Protein AF-A0A1H2W938-F1 (afdb_monomer_lite)

InterPro domains:
  IPR009665 Spore protease-like YyaC [PF06866] (18-180)
  IPR009665 Spore protease-like YyaC [TIGR02841] (43-181)
  IPR023430 Peptidase HybD-like domain superfamily [SSF53163] (15-201)

Sequence (240 aa):
MGKKAVSRESYRTHCHVSMDEPGSAGELADCLAGHIRERVTDKDIILVCIGTDRSTGDSLGPLTGSKLLEKQLENFYIYGTLQHPVHAVNLEETLSIIAAEHPHAFIIAVDACLGYLQNVGKVTLNEGGVTPGAAMKKKLPMVGDMHINGIVNVSGMMEYFVLQNTRLYTIDTMASLIAESFLLADRSISKQHVLQEKEATTPPVTFHNDDDHARFLREASSAEQTDDKHKKSHHRYRRK

Secondary structure (DSSP, 8-state):
-PPPP-------EEEEEETTSTTHHHHHHHHHHHHHHHH-SS--EEEEEB--TTSGGG-HHHHHHHHHHHHT-SSEEEE--SSS-B-TTTHHHHHHHHHHHSTT-EEEEEEEEEE-GGGTTEEEEEES-B-TTTTSSS-PPPB-SEEEEEEEEE-STTHHHHHHTS-HHHHHHHHHHHHHHHHHHHHHHHHHHHHHGGG---------SHHHHHHHHHHHHHHHHHHHHHHHHHTTSS--

Foldseek 3Di:
DDDPDPDPPPWDWQDKDFLPDPCLLVVLLVSVLVVCVVPPDPFQEEEQQAFAPQFLQRCLRQPLLQLLLVLQFQRYDYHAHHVHHHYPVCVVVVVVVCCVVTPPHAYEYEGEDAAAPVCQRMKIKTAFFDQPPPVDPDRGDTTGRIYIYHNQYHDDPPVVVCRRPGDNVSSNSSSVSNSSSVSSNSVVNVVVCVVVCPPDDDGDDDDRDPCVVVVVVVVVVVVVVVVVVVVVVVVPPPDD

Structure (mmCIF, N/CA/C/O backbone):
data_AF-A0A1H2W938-F1
#
_entry.id   AF-A0A1H2W938-F1
#
loop_
_atom_site.group_PDB
_atom_site.id
_atom_site.type_symbol
_atom_site.label_atom_id
_atom_site.label_alt_id
_atom_site.label_comp_id
_atom_site.label_asym_id
_atom_site.label_entity_id
_atom_site.label_seq_id
_atom_site.pdbx_PDB_ins_code
_atom_site.Cartn_x
_atom_site.Cartn_y
_atom_site.Cartn_z
_atom_site.occupancy
_atom_site.B_iso_or_equiv
_atom_site.auth_seq_id
_atom_site.auth_comp_id
_atom_site.auth_asym_id
_atom_site.auth_atom_id
_atom_site.pdbx_PDB_model_num
ATOM 1 N N . MET A 1 1 ? -13.417 -5.343 -37.498 1.00 34.78 1 MET A N 1
ATOM 2 C CA . MET A 1 1 ? -13.949 -5.763 -36.181 1.00 34.78 1 MET A CA 1
ATOM 3 C C . MET A 1 1 ? -13.086 -5.124 -35.105 1.00 34.78 1 MET A C 1
ATOM 5 O O . MET A 1 1 ? -11.960 -5.554 -34.894 1.00 34.78 1 MET A O 1
ATOM 9 N N . GLY A 1 2 ? -13.551 -4.002 -34.551 1.00 32.91 2 GLY A N 1
ATOM 10 C CA . GLY A 1 2 ? -12.787 -3.188 -33.605 1.00 32.91 2 GLY A CA 1
ATOM 11 C C . GLY A 1 2 ? -12.655 -3.881 -32.253 1.00 32.91 2 GLY A C 1
ATOM 12 O O . GLY A 1 2 ? -13.645 -4.353 -31.696 1.00 32.91 2 GLY A O 1
ATOM 13 N N . LYS A 1 3 ? -11.427 -3.949 -31.734 1.00 34.59 3 LYS A N 1
ATOM 14 C CA . LYS A 1 3 ? -11.162 -4.347 -30.352 1.00 34.59 3 LYS A CA 1
ATOM 15 C C . LYS A 1 3 ? -11.815 -3.302 -29.444 1.00 34.59 3 LYS A C 1
ATOM 17 O O . LYS A 1 3 ? -11.439 -2.135 -29.498 1.00 34.59 3 LYS A O 1
ATOM 22 N N . LYS A 1 4 ? -12.809 -3.706 -28.647 1.00 28.50 4 LYS A N 1
ATOM 23 C CA . LYS A 1 4 ? -13.316 -2.875 -27.551 1.00 28.50 4 LYS A CA 1
ATOM 24 C C . LYS A 1 4 ? -12.160 -2.659 -26.577 1.00 28.50 4 LYS A C 1
ATOM 26 O O . LYS A 1 4 ? -11.638 -3.627 -26.028 1.00 28.50 4 LYS A O 1
ATOM 31 N N . ALA A 1 5 ? -11.745 -1.406 -26.419 1.00 32.91 5 ALA A N 1
ATOM 32 C CA . ALA A 1 5 ? -10.916 -0.994 -25.302 1.00 32.91 5 ALA A CA 1
ATOM 33 C C . ALA A 1 5 ? -11.664 -1.362 -24.016 1.00 32.91 5 ALA A C 1
ATOM 35 O O . ALA A 1 5 ? -12.837 -1.017 -23.865 1.00 32.91 5 ALA A O 1
ATOM 36 N N . VAL A 1 6 ? -11.008 -2.111 -23.133 1.00 35.72 6 VAL A N 1
ATOM 37 C CA . VAL A 1 6 ? -11.472 -2.282 -21.756 1.00 35.72 6 VAL A CA 1
ATOM 38 C C . VAL A 1 6 ? -11.477 -0.879 -21.158 1.00 35.72 6 VAL A C 1
ATOM 40 O O . VAL A 1 6 ? -10.441 -0.214 -21.136 1.00 35.72 6 VAL A O 1
ATOM 43 N N . SER A 1 7 ? -12.659 -0.385 -20.797 1.00 35.41 7 SER A N 1
ATOM 44 C CA . SER A 1 7 ? -12.820 0.902 -20.133 1.00 35.41 7 SER A CA 1
ATOM 45 C C . SER A 1 7 ? -11.970 0.889 -18.869 1.00 35.41 7 SER A C 1
ATOM 47 O O . SER A 1 7 ? -12.183 0.049 -18.000 1.00 35.41 7 SER A O 1
ATOM 49 N N . ARG A 1 8 ? -10.991 1.794 -18.772 1.00 43.12 8 ARG A N 1
ATOM 50 C CA . ARG A 1 8 ? -10.410 2.145 -17.475 1.00 43.12 8 ARG A CA 1
ATOM 51 C C . ARG A 1 8 ? -11.560 2.718 -16.653 1.00 43.12 8 ARG A C 1
ATOM 53 O O . ARG A 1 8 ? -12.049 3.792 -16.993 1.00 43.12 8 ARG A O 1
ATOM 60 N N . GLU A 1 9 ? -12.035 1.983 -15.652 1.00 44.94 9 GLU A N 1
ATOM 61 C CA . GLU A 1 9 ? -12.868 2.559 -14.599 1.00 44.94 9 GLU A CA 1
ATOM 62 C C . GLU A 1 9 ? -12.085 3.764 -14.049 1.00 44.94 9 GLU A C 1
ATOM 64 O O . GLU A 1 9 ? -10.946 3.623 -13.597 1.00 44.94 9 GLU A O 1
ATOM 69 N N . SER A 1 10 ? -12.627 4.972 -14.193 1.00 47.75 10 SER A N 1
ATOM 70 C CA . SER A 1 10 ? -11.988 6.178 -13.670 1.00 47.75 10 SER A CA 1
ATOM 71 C C . SER A 1 10 ? -12.220 6.215 -12.165 1.00 47.75 10 SER A C 1
ATOM 73 O O . SER A 1 10 ? -13.232 6.742 -11.707 1.00 47.75 10 SER A O 1
ATOM 75 N N . TYR A 1 11 ? -11.312 5.622 -11.394 1.00 58.56 11 TYR A N 1
ATOM 76 C CA . TYR A 1 11 ? -11.333 5.746 -9.940 1.00 58.56 11 TYR A CA 1
ATOM 77 C C . TYR A 1 11 ? -11.201 7.218 -9.532 1.00 58.56 11 TYR A C 1
ATOM 79 O O . TYR A 1 11 ? -10.447 7.981 -10.146 1.00 58.56 11 TYR A O 1
ATOM 87 N N . ARG A 1 12 ? -11.923 7.627 -8.482 1.00 73.62 12 ARG A N 1
ATOM 88 C CA . ARG A 1 12 ? -11.708 8.937 -7.864 1.00 73.62 12 ARG A CA 1
ATOM 89 C C . ARG A 1 12 ? -10.435 8.855 -7.024 1.00 73.62 12 ARG A C 1
ATOM 91 O O . ARG A 1 12 ? -10.424 8.213 -5.975 1.00 73.62 12 ARG A O 1
ATOM 98 N N . THR A 1 13 ? -9.363 9.473 -7.513 1.00 76.38 13 THR A N 1
ATOM 99 C CA . THR A 1 13 ? -8.133 9.665 -6.739 1.00 76.38 13 THR A CA 1
ATOM 100 C C . THR A 1 13 ? -8.382 10.728 -5.682 1.00 76.38 13 THR A C 1
ATOM 102 O O . THR A 1 13 ? -8.755 11.853 -6.013 1.00 76.38 13 THR A O 1
ATOM 105 N N . HIS A 1 14 ? -8.175 10.362 -4.423 1.00 79.88 14 HIS A N 1
ATOM 106 C CA . HIS A 1 14 ? -8.350 11.261 -3.284 1.00 79.88 14 HIS A CA 1
ATOM 107 C C . HIS A 1 14 ? -7.081 12.039 -2.987 1.00 79.88 14 HIS A C 1
ATOM 109 O O . HIS A 1 14 ? -7.120 13.253 -2.807 1.00 79.88 14 HIS A O 1
ATOM 115 N N . CYS A 1 15 ? -5.943 11.350 -3.012 1.00 90.69 15 CYS A N 1
ATOM 116 C CA . CYS A 1 15 ? -4.643 11.987 -2.903 1.00 90.69 15 CYS A CA 1
ATOM 117 C C . CYS A 1 15 ? -3.573 11.220 -3.674 1.00 90.69 15 CYS A C 1
ATOM 119 O O . CYS A 1 15 ? -3.715 10.036 -4.002 1.00 90.69 15 CYS A O 1
ATOM 121 N N . HIS A 1 16 ? -2.494 11.927 -3.978 1.00 93.94 16 HIS A N 1
ATOM 122 C CA . HIS A 1 16 ? -1.270 11.341 -4.484 1.00 93.94 16 HIS A CA 1
ATOM 123 C C . HIS A 1 16 ? -0.084 12.058 -3.856 1.00 93.94 16 HIS A C 1
ATOM 125 O O . HIS A 1 16 ? -0.117 13.273 -3.700 1.00 93.94 16 HIS A O 1
ATOM 131 N N . VAL A 1 17 ? 0.950 11.296 -3.531 1.00 97.19 17 VAL A N 1
ATOM 132 C CA . VAL A 1 17 ? 2.202 11.791 -2.957 1.00 97.19 17 VAL A CA 1
ATOM 133 C C . VAL A 1 17 ? 3.379 11.181 -3.710 1.00 97.19 17 VAL A C 1
ATOM 135 O O . VAL A 1 17 ? 3.220 10.178 -4.417 1.00 97.19 17 VAL A O 1
ATOM 138 N N . SER A 1 18 ? 4.562 11.773 -3.578 1.00 96.50 18 SER A N 1
ATOM 139 C CA . SER A 1 18 ? 5.789 11.271 -4.200 1.00 96.50 18 SER A CA 1
ATOM 140 C C . SER A 1 18 ? 6.772 10.761 -3.153 1.00 96.50 18 SER A C 1
ATOM 142 O O . SER A 1 18 ? 7.008 11.414 -2.143 1.00 96.50 18 SER A O 1
ATOM 144 N N . MET A 1 19 ? 7.428 9.628 -3.414 1.00 95.12 19 MET A N 1
ATOM 145 C CA . MET A 1 19 ? 8.487 9.119 -2.532 1.00 95.12 19 MET A CA 1
ATOM 146 C C . MET A 1 19 ? 9.674 10.079 -2.347 1.00 95.12 19 MET A C 1
ATOM 148 O O . MET A 1 19 ? 10.409 9.948 -1.372 1.00 95.12 19 MET A O 1
ATOM 152 N N . ASP A 1 20 ? 9.845 11.041 -3.257 1.00 94.00 20 ASP A N 1
ATOM 153 C CA . ASP A 1 20 ? 10.939 12.017 -3.231 1.00 94.00 20 ASP A CA 1
ATOM 154 C C . ASP A 1 20 ? 10.563 13.338 -2.527 1.00 94.00 20 ASP A C 1
ATOM 156 O O . ASP A 1 20 ? 11.413 14.213 -2.353 1.00 94.00 20 ASP A O 1
ATOM 160 N N . GLU A 1 21 ? 9.299 13.511 -2.124 1.00 95.06 21 GLU A N 1
ATOM 161 C CA . GLU A 1 21 ? 8.799 14.750 -1.519 1.00 95.06 21 GLU A CA 1
ATOM 162 C C . GLU A 1 21 ? 8.773 14.661 0.019 1.00 95.06 21 GLU A C 1
ATOM 164 O O . GLU A 1 21 ? 8.159 13.742 0.580 1.00 95.06 21 GLU A O 1
ATOM 169 N N . PRO A 1 22 ? 9.403 15.613 0.738 1.00 93.56 22 PRO A N 1
ATOM 170 C CA . PRO A 1 22 ? 9.313 15.682 2.193 1.00 93.56 22 PRO A CA 1
ATOM 171 C C . PRO A 1 22 ? 7.866 15.869 2.655 1.00 93.56 22 PRO A C 1
ATOM 173 O O . PRO A 1 22 ? 7.126 16.648 2.069 1.00 93.56 22 PRO A O 1
ATOM 176 N N . GLY A 1 23 ? 7.473 15.204 3.743 1.00 95.12 23 GLY A N 1
ATOM 177 C CA . GLY A 1 23 ? 6.120 15.331 4.303 1.00 95.12 23 GLY A CA 1
ATOM 178 C C . GLY A 1 23 ? 5.072 14.402 3.681 1.00 95.12 23 GLY A C 1
ATOM 179 O O . GLY A 1 23 ? 4.009 14.237 4.274 1.00 95.12 23 GLY A O 1
ATOM 180 N N . SER A 1 24 ? 5.402 13.696 2.594 1.00 97.56 24 SER A N 1
ATOM 181 C CA . SER A 1 24 ? 4.499 12.763 1.900 1.00 97.56 24 SER A CA 1
ATOM 182 C C . SER A 1 24 ? 3.821 11.739 2.809 1.00 97.56 24 SER A C 1
ATOM 184 O O . SER A 1 24 ? 2.656 11.409 2.603 1.00 97.56 24 SER A O 1
ATOM 186 N N . ALA A 1 25 ? 4.523 11.245 3.837 1.00 98.00 25 ALA A N 1
ATOM 187 C CA . ALA A 1 25 ? 3.939 10.297 4.784 1.00 98.00 25 ALA A CA 1
ATOM 188 C C . ALA A 1 25 ? 2.796 10.922 5.599 1.00 98.00 25 ALA A C 1
ATOM 190 O O . ALA A 1 25 ? 1.776 10.282 5.830 1.00 98.00 25 ALA A O 1
ATOM 191 N N . GLY A 1 26 ? 2.959 12.180 6.017 1.00 98.00 26 GLY A N 1
ATOM 192 C CA . GLY A 1 26 ? 1.937 12.918 6.757 1.00 98.00 26 GLY A CA 1
ATOM 193 C C . GLY A 1 26 ? 0.734 13.252 5.880 1.00 98.00 26 GLY A C 1
ATOM 194 O O . GLY A 1 26 ? -0.396 13.017 6.287 1.00 98.00 26 GLY A O 1
ATOM 195 N N . GLU A 1 27 ? 0.972 13.707 4.649 1.00 97.75 27 GLU A N 1
ATOM 196 C CA . GLU A 1 27 ? -0.109 14.014 3.704 1.00 97.75 27 GLU A CA 1
ATOM 197 C C . GLU A 1 27 ? -0.951 12.776 3.372 1.00 97.75 27 GLU A C 1
ATOM 199 O O . GLU A 1 27 ? -2.182 12.818 3.427 1.00 97.75 27 GLU A O 1
ATOM 204 N N . LEU A 1 28 ? -0.301 11.641 3.089 1.00 98.00 28 LEU A N 1
ATOM 205 C CA . LEU A 1 28 ? -1.009 10.386 2.848 1.00 98.00 28 LEU A CA 1
ATOM 206 C C . LEU A 1 28 ? -1.750 9.907 4.107 1.00 98.00 28 LEU A C 1
ATOM 208 O O . LEU A 1 28 ? -2.884 9.435 4.000 1.00 98.00 28 LEU A O 1
ATOM 212 N N . ALA A 1 29 ? -1.151 10.064 5.291 1.00 97.88 29 ALA A N 1
ATOM 213 C CA . ALA A 1 29 ? -1.781 9.723 6.565 1.00 97.88 29 ALA A CA 1
ATOM 214 C C . ALA A 1 29 ? -3.043 10.548 6.847 1.00 97.88 29 ALA A C 1
ATOM 216 O O . ALA A 1 29 ? -4.055 9.988 7.268 1.00 97.88 29 ALA A O 1
ATOM 217 N N . ASP A 1 30 ? -3.007 11.857 6.596 1.00 96.62 30 ASP A N 1
ATOM 218 C CA . ASP A 1 30 ? -4.149 12.747 6.808 1.00 96.62 30 ASP A CA 1
ATOM 219 C C . ASP A 1 30 ? -5.313 12.382 5.882 1.00 96.62 30 ASP A C 1
ATOM 221 O O . ASP A 1 30 ? -6.462 12.299 6.329 1.00 96.62 30 ASP A O 1
ATOM 225 N N . CYS A 1 31 ? -5.023 12.073 4.615 1.00 95.56 31 CYS A N 1
ATOM 226 C CA . CYS A 1 31 ? -6.030 11.579 3.680 1.00 95.56 31 CYS A CA 1
ATOM 227 C C . CYS A 1 31 ? -6.610 10.226 4.115 1.00 95.56 31 CYS A C 1
ATOM 229 O O . CYS A 1 31 ? -7.832 10.068 4.140 1.00 95.56 31 CYS A O 1
ATOM 231 N N 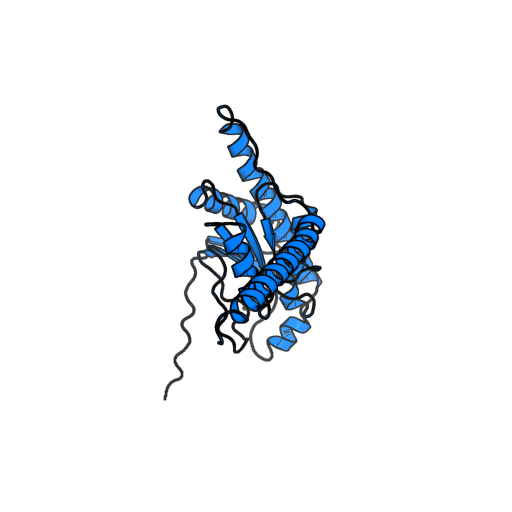. LEU A 1 32 ? -5.761 9.265 4.500 1.00 95.88 32 LEU A N 1
ATOM 232 C CA . LEU A 1 32 ? -6.196 7.959 5.010 1.00 95.88 32 LEU A CA 1
ATOM 233 C C . LEU A 1 32 ? -7.116 8.116 6.222 1.00 95.88 32 LEU A C 1
ATOM 235 O O . LEU A 1 32 ? -8.234 7.603 6.224 1.00 95.88 32 LEU A O 1
ATOM 239 N N . ALA A 1 33 ? -6.673 8.866 7.230 1.00 95.56 33 ALA A N 1
ATOM 240 C CA . ALA A 1 33 ? -7.430 9.076 8.455 1.00 95.56 33 ALA A CA 1
ATOM 241 C C . ALA A 1 33 ? -8.745 9.827 8.194 1.00 95.56 33 ALA A C 1
ATOM 243 O O . ALA A 1 33 ? -9.753 9.531 8.832 1.00 95.56 33 ALA A O 1
ATOM 244 N N . GLY A 1 34 ? -8.765 10.780 7.257 1.00 93.56 34 GLY A N 1
ATOM 245 C CA . GLY A 1 34 ? -9.985 11.466 6.830 1.00 93.56 34 GLY A CA 1
ATOM 246 C C . GLY A 1 34 ? -11.033 10.500 6.273 1.00 93.56 34 GLY A C 1
ATOM 247 O O . GLY A 1 34 ? -12.167 10.483 6.749 1.00 93.56 34 GLY A O 1
ATOM 248 N N . HIS A 1 35 ? -10.643 9.644 5.326 1.00 92.31 35 HIS A N 1
ATOM 249 C CA . HIS A 1 35 ? -11.570 8.684 4.720 1.00 92.31 35 HIS A CA 1
ATOM 250 C C . HIS A 1 35 ? -11.994 7.565 5.662 1.00 92.31 35 HIS A C 1
ATOM 252 O O . HIS A 1 35 ? -13.155 7.160 5.627 1.00 92.31 35 HIS A O 1
ATOM 258 N N . ILE A 1 36 ? -11.082 7.076 6.506 1.00 93.12 36 ILE A N 1
ATOM 259 C CA . ILE A 1 36 ? -11.417 6.070 7.514 1.00 93.12 36 ILE A CA 1
ATOM 260 C C . ILE A 1 36 ? -12.485 6.632 8.456 1.00 93.12 36 ILE A C 1
ATOM 262 O O . ILE A 1 36 ? -13.523 6.005 8.625 1.00 93.12 36 ILE A O 1
ATOM 266 N N . ARG A 1 37 ? -12.306 7.850 8.981 1.00 91.56 37 ARG A N 1
ATOM 267 C CA . ARG A 1 37 ? -13.300 8.483 9.868 1.00 91.56 37 ARG A CA 1
ATOM 268 C C . ARG A 1 37 ? -14.658 8.706 9.212 1.00 91.56 37 ARG A C 1
ATOM 270 O O . ARG A 1 37 ? -15.677 8.628 9.885 1.00 91.56 37 ARG A O 1
ATOM 277 N N . GLU A 1 38 ? -14.680 9.032 7.923 1.00 90.00 38 GLU A N 1
ATOM 278 C CA . GLU A 1 38 ? -15.928 9.287 7.200 1.00 90.00 38 GLU A CA 1
ATOM 279 C C . GLU A 1 38 ? -16.702 7.994 6.898 1.00 90.00 38 GLU A C 1
ATOM 281 O O . GLU A 1 38 ? -17.932 8.001 6.862 1.00 90.00 38 GLU A O 1
ATOM 286 N N . ARG A 1 39 ? -15.995 6.884 6.649 1.00 88.25 39 ARG A N 1
ATOM 287 C CA . ARG A 1 39 ? -16.584 5.670 6.058 1.00 88.25 39 ARG A CA 1
ATOM 288 C C . ARG A 1 39 ? -16.621 4.465 6.993 1.00 88.25 39 ARG A C 1
ATOM 290 O O . ARG A 1 39 ? -17.343 3.506 6.703 1.00 88.25 39 ARG A O 1
ATOM 297 N N . VAL A 1 40 ? -15.841 4.483 8.068 1.00 89.31 40 VAL A N 1
ATOM 298 C CA . VAL A 1 40 ? -15.660 3.351 8.976 1.00 89.31 40 VAL A CA 1
ATOM 299 C C . VAL A 1 40 ? -16.210 3.718 10.348 1.00 89.31 40 VAL A C 1
ATOM 301 O O . VAL A 1 40 ? -15.787 4.679 10.982 1.00 89.31 40 VAL A O 1
ATOM 304 N N . THR A 1 41 ? -17.178 2.933 10.805 1.00 88.12 41 THR A N 1
ATOM 305 C CA . THR A 1 41 ? -17.749 3.005 12.151 1.00 88.12 41 THR A CA 1
ATOM 306 C C . THR A 1 41 ? -18.010 1.572 12.586 1.00 88.12 41 THR A C 1
ATOM 308 O O . THR A 1 41 ? -18.663 0.843 11.838 1.00 88.12 41 THR A O 1
ATOM 311 N N . ASP A 1 42 ? -17.463 1.171 13.735 1.00 85.00 42 ASP A N 1
ATOM 312 C CA . ASP A 1 42 ? -17.626 -0.166 14.327 1.00 85.00 42 ASP A CA 1
ATOM 313 C C . ASP A 1 42 ? -17.311 -1.331 13.367 1.00 85.00 42 ASP A C 1
ATOM 315 O O . ASP A 1 42 ? -18.017 -2.339 13.324 1.00 85.00 42 ASP A O 1
ATOM 319 N N . LYS A 1 43 ? -16.260 -1.183 12.553 1.00 88.75 43 LYS A N 1
ATOM 320 C CA . LYS A 1 43 ? -15.797 -2.206 11.607 1.00 88.75 43 LYS A CA 1
ATOM 321 C C . LYS A 1 43 ? -14.304 -2.417 11.747 1.00 88.75 43 LYS A C 1
ATOM 323 O O . LYS A 1 43 ? -13.557 -1.446 11.856 1.00 88.75 43 LYS A O 1
ATOM 328 N N . ASP A 1 44 ? -13.885 -3.669 11.616 1.00 94.88 44 ASP A N 1
ATOM 329 C CA . ASP A 1 44 ? -12.479 -3.998 11.422 1.00 94.88 44 ASP A CA 1
ATOM 330 C C . ASP A 1 44 ? -11.949 -3.331 10.147 1.00 94.88 44 ASP A C 1
ATOM 332 O O . ASP A 1 44 ? -12.630 -3.297 9.114 1.00 94.88 44 ASP A O 1
ATOM 336 N N . ILE A 1 45 ? -10.719 -2.821 10.215 1.00 96.88 45 ILE A N 1
ATOM 337 C CA . ILE A 1 45 ? -10.014 -2.255 9.066 1.00 96.88 45 ILE A CA 1
ATOM 338 C C . ILE A 1 45 ? -8.929 -3.239 8.648 1.00 96.88 45 ILE A C 1
ATOM 340 O O . ILE A 1 45 ? -7.994 -3.516 9.400 1.00 96.88 45 ILE A O 1
ATOM 344 N N . ILE A 1 46 ? -9.051 -3.771 7.435 1.00 97.75 46 ILE A N 1
ATOM 345 C CA . ILE A 1 46 ? -8.165 -4.817 6.924 1.00 97.75 46 ILE A CA 1
ATOM 346 C C . ILE A 1 46 ? -7.276 -4.235 5.839 1.00 97.75 46 ILE A C 1
ATOM 348 O O . ILE A 1 46 ? -7.763 -3.702 4.842 1.00 97.75 46 ILE A O 1
ATOM 352 N N . LEU A 1 47 ? -5.968 -4.384 6.000 1.00 98.12 47 LEU A N 1
ATOM 353 C CA . LEU A 1 47 ? -4.980 -4.097 4.974 1.00 98.12 47 LEU A CA 1
ATOM 354 C C . LEU A 1 47 ? -4.661 -5.386 4.228 1.00 98.12 47 LEU A C 1
ATOM 356 O O . LEU A 1 47 ? -4.135 -6.329 4.813 1.00 98.12 47 LEU A O 1
ATOM 360 N N . VAL A 1 48 ? -4.952 -5.421 2.929 1.00 98.25 48 VAL A N 1
ATOM 361 C CA . VAL A 1 48 ? -4.567 -6.539 2.059 1.00 98.25 48 VAL A CA 1
ATOM 362 C C . VAL A 1 48 ? -3.435 -6.070 1.164 1.00 98.25 48 VAL A C 1
ATOM 364 O O . VAL A 1 48 ? -3.648 -5.352 0.189 1.00 98.25 48 VAL A O 1
ATOM 367 N N . CYS A 1 49 ? -2.217 -6.458 1.512 1.00 98.06 49 CYS A N 1
ATOM 368 C CA . CYS A 1 49 ? -1.008 -6.081 0.808 1.00 98.06 49 CYS A CA 1
ATOM 369 C C . CYS A 1 49 ? -0.682 -7.120 -0.272 1.00 98.06 49 CYS A C 1
ATOM 371 O O . CYS A 1 49 ? -0.219 -8.227 0.003 1.00 98.06 49 CYS A O 1
ATOM 373 N N . ILE A 1 50 ? -0.959 -6.758 -1.518 1.00 97.00 50 ILE A N 1
ATOM 374 C CA . ILE A 1 50 ? -0.998 -7.659 -2.662 1.00 97.00 50 ILE A CA 1
ATOM 375 C C . ILE A 1 50 ? 0.328 -7.612 -3.416 1.00 97.00 50 ILE A C 1
ATOM 377 O O . ILE A 1 50 ? 0.903 -6.548 -3.638 1.00 97.00 50 ILE A O 1
ATOM 381 N N . GLY A 1 51 ? 0.821 -8.786 -3.791 1.00 95.19 51 GLY A N 1
ATOM 382 C CA . GLY A 1 51 ? 2.059 -8.942 -4.535 1.00 95.19 51 GLY A CA 1
ATOM 383 C C . GLY A 1 51 ? 2.785 -10.245 -4.214 1.00 95.19 51 GLY A C 1
ATOM 384 O O . GLY A 1 51 ? 2.301 -11.096 -3.466 1.00 95.19 51 GLY A O 1
ATOM 385 N N . THR A 1 52 ? 3.984 -10.411 -4.766 1.00 94.19 52 THR A N 1
ATOM 386 C CA . THR A 1 52 ? 4.867 -11.549 -4.474 1.00 94.19 52 THR A CA 1
ATOM 387 C C . THR A 1 52 ? 6.287 -11.085 -4.191 1.00 94.19 52 THR A C 1
ATOM 389 O O . THR A 1 52 ? 6.821 -10.180 -4.819 1.00 94.19 52 THR A O 1
ATOM 392 N N . ASP A 1 53 ? 6.943 -11.794 -3.287 1.00 92.50 53 ASP A N 1
ATOM 393 C CA . ASP A 1 53 ? 8.373 -11.731 -2.990 1.00 92.50 53 ASP A CA 1
ATOM 394 C C . ASP A 1 53 ? 9.278 -12.264 -4.124 1.00 92.50 53 ASP A C 1
ATOM 396 O O . ASP A 1 53 ? 10.494 -12.089 -4.092 1.00 92.50 53 ASP A O 1
ATOM 400 N N . ARG A 1 54 ? 8.708 -12.897 -5.159 1.00 92.69 54 ARG A N 1
ATOM 401 C CA . ARG A 1 54 ? 9.456 -13.496 -6.285 1.00 92.69 54 ARG A CA 1
ATOM 402 C C . ARG A 1 54 ? 9.699 -12.554 -7.468 1.00 92.69 54 ARG A C 1
ATOM 404 O O . ARG A 1 54 ? 10.304 -12.963 -8.459 1.00 92.69 54 ARG A O 1
ATOM 411 N N . SER A 1 55 ? 9.199 -11.324 -7.407 1.00 92.38 55 SER A N 1
ATOM 412 C CA . SER A 1 55 ? 9.382 -10.296 -8.433 1.00 92.38 55 SER A CA 1
ATOM 413 C C . SER A 1 55 ? 9.541 -8.952 -7.746 1.00 92.38 55 SER A C 1
ATOM 415 O O . SER A 1 55 ? 8.609 -8.499 -7.095 1.00 92.38 55 SER A O 1
ATOM 417 N N . THR A 1 56 ? 10.688 -8.294 -7.911 1.00 95.38 56 THR A N 1
ATOM 418 C CA . THR A 1 56 ? 11.008 -7.070 -7.162 1.00 95.38 56 THR A CA 1
ATOM 419 C C . THR A 1 56 ? 9.938 -5.990 -7.321 1.00 95.38 56 THR A C 1
ATOM 421 O O . THR A 1 56 ? 9.481 -5.415 -6.347 1.00 95.38 56 THR A O 1
ATOM 424 N N . GLY A 1 57 ? 9.472 -5.739 -8.544 1.00 93.62 57 GLY A N 1
ATOM 425 C CA . GLY A 1 57 ? 8.425 -4.751 -8.819 1.00 93.62 57 GLY A CA 1
ATOM 426 C C . GLY A 1 57 ? 7.061 -5.110 -8.234 1.00 93.62 57 GLY A C 1
ATOM 427 O O . GLY A 1 57 ? 6.265 -4.219 -7.976 1.00 93.62 57 GLY A O 1
ATOM 428 N N . ASP A 1 58 ? 6.809 -6.396 -8.001 1.00 94.38 58 ASP A N 1
ATOM 429 C CA . ASP A 1 58 ? 5.557 -6.902 -7.428 1.00 94.38 58 ASP A CA 1
ATOM 430 C C . ASP A 1 58 ? 5.677 -7.132 -5.914 1.00 94.38 58 ASP A C 1
ATOM 432 O O . ASP A 1 58 ? 4.739 -7.597 -5.280 1.00 94.38 58 ASP A O 1
ATOM 436 N N . SER A 1 59 ? 6.829 -6.828 -5.306 1.00 97.06 59 SER A N 1
ATOM 437 C CA . SER A 1 59 ? 7.054 -7.075 -3.883 1.00 97.06 59 SER A CA 1
ATOM 438 C C . SER A 1 59 ? 6.664 -5.891 -3.000 1.00 97.06 59 SER A C 1
ATOM 440 O O . SER A 1 59 ? 6.907 -5.945 -1.798 1.00 97.06 59 SER A O 1
ATOM 442 N N . LEU A 1 60 ? 6.077 -4.825 -3.563 1.00 98.06 60 LEU A N 1
ATOM 443 C CA . LEU A 1 60 ? 5.636 -3.654 -2.799 1.00 98.06 60 LEU A CA 1
ATOM 444 C C . LEU A 1 60 ? 4.654 -4.051 -1.699 1.00 98.06 60 LEU A C 1
ATOM 446 O O . LEU A 1 60 ? 4.921 -3.752 -0.543 1.00 98.06 60 LEU A O 1
ATOM 450 N N . GLY A 1 61 ? 3.575 -4.763 -2.039 1.00 98.00 61 GLY A N 1
ATOM 451 C CA . GLY A 1 61 ? 2.591 -5.233 -1.066 1.00 98.00 61 GLY A CA 1
ATOM 452 C C . GLY A 1 61 ? 3.227 -6.032 0.074 1.00 98.00 61 GLY A C 1
ATOM 453 O O . GLY A 1 61 ? 3.236 -5.546 1.204 1.00 98.00 61 GLY A O 1
ATOM 454 N N . PRO A 1 62 ? 3.812 -7.217 -0.172 1.00 98.12 62 PRO A N 1
ATOM 455 C CA . PRO A 1 62 ? 4.353 -8.037 0.911 1.00 98.12 62 PRO A CA 1
ATOM 456 C C . PRO A 1 62 ? 5.455 -7.330 1.721 1.00 98.12 62 PRO A C 1
ATOM 458 O O . PRO A 1 62 ? 5.525 -7.524 2.935 1.00 98.12 62 PRO A O 1
ATOM 461 N N . LEU A 1 63 ? 6.270 -6.462 1.105 1.00 98.56 63 LEU A N 1
ATOM 462 C CA . LEU A 1 63 ? 7.253 -5.655 1.834 1.00 98.56 63 LEU A CA 1
ATOM 463 C C . LEU A 1 63 ? 6.589 -4.591 2.721 1.00 98.56 63 LEU A C 1
ATOM 465 O O . LEU A 1 63 ? 7.008 -4.402 3.863 1.00 98.56 63 LEU A O 1
ATOM 469 N N . THR A 1 64 ? 5.546 -3.917 2.228 1.00 98.75 64 THR A N 1
ATOM 470 C CA . THR A 1 64 ? 4.726 -2.991 3.019 1.00 98.75 64 THR A CA 1
ATOM 471 C C . THR A 1 64 ? 4.085 -3.709 4.200 1.00 98.75 64 THR A C 1
ATOM 473 O O . THR A 1 64 ? 4.207 -3.227 5.321 1.00 98.75 64 THR A O 1
ATOM 476 N N . GLY A 1 65 ? 3.463 -4.869 3.986 1.00 98.38 65 GLY A N 1
ATOM 477 C CA . GLY A 1 65 ? 2.820 -5.635 5.054 1.00 98.38 65 GLY A CA 1
ATOM 478 C C . GLY A 1 65 ? 3.793 -6.087 6.140 1.00 98.38 65 GLY A C 1
ATOM 479 O O . GLY A 1 65 ? 3.508 -5.916 7.322 1.00 98.38 65 GLY A O 1
ATOM 480 N N . SER A 1 66 ? 4.984 -6.567 5.765 1.00 98.44 66 SER A N 1
ATOM 481 C CA . SER A 1 66 ? 6.035 -6.889 6.741 1.00 98.44 66 SER A CA 1
ATOM 482 C C 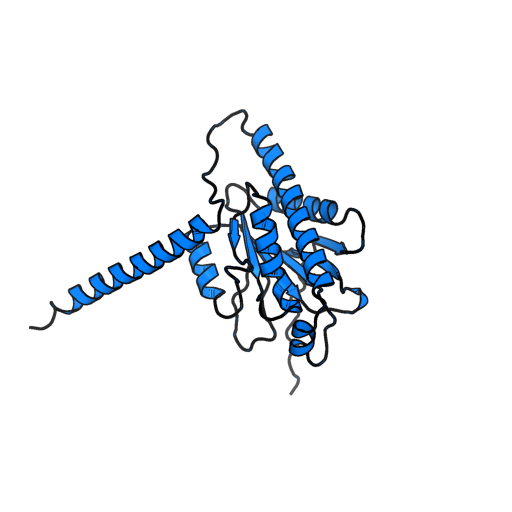. SER A 1 66 ? 6.455 -5.671 7.570 1.00 98.44 66 SER A C 1
ATOM 484 O O . SER A 1 66 ? 6.525 -5.763 8.791 1.00 98.44 66 SER A O 1
ATOM 486 N N . LYS A 1 67 ? 6.664 -4.509 6.937 1.00 98.56 67 LYS A N 1
ATOM 487 C CA . LYS A 1 67 ? 6.994 -3.271 7.663 1.00 98.56 67 LYS A CA 1
ATOM 488 C C . LYS A 1 67 ? 5.854 -2.810 8.569 1.00 98.56 67 LYS A C 1
ATOM 490 O O . LYS A 1 67 ? 6.119 -2.288 9.642 1.00 98.56 67 LYS A O 1
ATOM 495 N N . LEU A 1 68 ? 4.599 -2.977 8.153 1.00 97.88 68 LEU A N 1
ATOM 496 C CA . LEU A 1 68 ? 3.429 -2.625 8.962 1.00 97.88 68 LEU A CA 1
ATOM 497 C C . LEU A 1 68 ? 3.338 -3.478 10.234 1.00 97.88 68 LEU A C 1
ATOM 499 O O . LEU A 1 68 ? 3.056 -2.928 11.296 1.00 97.88 68 LEU A O 1
ATOM 503 N N . LEU A 1 69 ? 3.639 -4.779 10.154 1.00 95.06 69 LEU A N 1
ATOM 504 C CA . LEU A 1 69 ? 3.683 -5.647 11.337 1.00 95.06 69 LEU A CA 1
ATOM 505 C C . LEU A 1 69 ? 4.725 -5.175 12.357 1.00 95.06 69 LEU A C 1
ATOM 507 O O . LEU A 1 69 ? 4.441 -5.119 13.551 1.00 95.06 69 LEU A O 1
ATOM 511 N N . GLU A 1 70 ? 5.902 -4.740 11.898 1.00 94.69 70 GLU A N 1
ATOM 512 C CA . GLU A 1 70 ? 6.942 -4.184 12.776 1.00 94.69 70 GLU A CA 1
ATOM 513 C C . GLU A 1 70 ? 6.481 -2.919 13.524 1.00 94.69 70 GLU A C 1
ATOM 515 O O . GLU A 1 70 ? 7.009 -2.608 14.594 1.00 94.69 70 GLU A O 1
ATOM 520 N N . LYS A 1 71 ? 5.502 -2.178 12.981 1.00 93.62 71 LYS A N 1
ATOM 521 C CA . LYS A 1 71 ? 4.979 -0.945 13.587 1.00 93.62 71 LYS A CA 1
ATOM 522 C C . LYS A 1 71 ? 3.955 -1.180 14.700 1.00 93.62 71 LYS A C 1
ATOM 524 O O . LYS A 1 71 ? 3.719 -0.230 15.442 1.00 93.62 71 LYS A O 1
ATOM 529 N N . GLN A 1 72 ? 3.388 -2.385 14.824 1.00 90.38 72 GLN A N 1
ATOM 530 C CA . GLN A 1 72 ? 2.399 -2.749 15.855 1.00 90.38 72 GLN A CA 1
ATOM 531 C C . GLN A 1 72 ? 1.202 -1.781 15.898 1.00 90.38 72 GLN A C 1
ATOM 533 O O . GLN A 1 72 ? 0.956 -1.120 16.904 1.00 90.38 72 GLN A O 1
ATOM 538 N N . LEU A 1 73 ? 0.498 -1.650 14.770 1.00 92.25 73 LEU A N 1
ATOM 539 C CA . LEU A 1 73 ? -0.685 -0.788 14.670 1.00 92.25 73 LEU A CA 1
ATOM 540 C C . LEU A 1 73 ? -1.848 -1.332 15.508 1.00 92.25 73 LEU A C 1
ATOM 542 O O . LEU A 1 73 ? -2.041 -2.545 15.591 1.00 92.25 73 LEU A O 1
ATOM 546 N N . GLU A 1 74 ? -2.648 -0.436 16.083 1.00 91.75 74 GLU A N 1
ATOM 547 C CA . GLU A 1 74 ? -3.760 -0.814 16.965 1.00 91.75 74 GLU A CA 1
ATOM 548 C C . GLU A 1 74 ? -5.064 -1.068 16.195 1.00 91.75 74 GLU A C 1
ATOM 550 O O . GLU A 1 74 ? -5.845 -1.934 16.577 1.00 91.75 74 GLU A O 1
ATOM 555 N N . ASN A 1 75 ? -5.307 -0.336 15.104 1.00 93.88 75 ASN A N 1
ATOM 556 C CA . ASN A 1 75 ? -6.615 -0.316 14.434 1.00 93.88 75 ASN A CA 1
ATOM 557 C C . ASN A 1 75 ? -6.675 -1.139 13.137 1.00 93.88 75 ASN A C 1
ATOM 559 O O . ASN A 1 75 ? -7.711 -1.152 12.472 1.00 93.88 75 ASN A O 1
ATOM 563 N N . PHE A 1 76 ? -5.575 -1.779 12.734 1.00 95.69 76 PHE A N 1
ATOM 564 C CA . PHE A 1 76 ? -5.454 -2.433 11.430 1.00 95.69 76 PHE A CA 1
ATOM 565 C C . PHE A 1 76 ? -5.064 -3.903 11.564 1.00 95.69 76 PHE A C 1
ATOM 567 O O . PHE A 1 76 ? -4.068 -4.230 12.205 1.00 95.69 76 PHE A O 1
ATOM 574 N N . TYR A 1 77 ? -5.778 -4.775 10.855 1.00 96.94 77 TYR A N 1
ATOM 575 C CA . TYR A 1 77 ? -5.349 -6.155 10.622 1.00 96.94 77 TYR A CA 1
ATOM 576 C C . TYR A 1 77 ? -4.626 -6.249 9.283 1.00 96.94 77 TYR A C 1
ATOM 578 O O . TYR A 1 77 ? -5.068 -5.666 8.293 1.00 96.94 77 TYR A O 1
ATOM 586 N N . ILE A 1 78 ? -3.518 -6.985 9.229 1.00 97.94 78 ILE A N 1
ATOM 587 C CA . ILE A 1 78 ? -2.624 -7.002 8.066 1.00 97.94 78 ILE A CA 1
ATOM 588 C C . ILE A 1 78 ? -2.593 -8.402 7.453 1.00 97.94 78 ILE A C 1
ATOM 590 O O . ILE A 1 78 ? -2.220 -9.371 8.106 1.00 97.94 78 ILE A O 1
ATOM 594 N N . TYR A 1 79 ? -2.927 -8.482 6.167 1.00 98.19 79 TYR A N 1
ATOM 595 C CA . TYR A 1 79 ? -2.791 -9.669 5.328 1.00 98.19 79 TYR A CA 1
ATOM 596 C C . TYR A 1 79 ? -1.836 -9.365 4.179 1.00 98.19 79 TYR A C 1
ATOM 598 O O . TYR A 1 79 ? -1.923 -8.311 3.552 1.00 98.19 79 TYR A O 1
ATOM 606 N N . GLY A 1 80 ? -0.954 -10.311 3.860 1.00 97.19 80 GLY A N 1
ATOM 607 C CA . GLY A 1 80 ? 0.067 -10.130 2.831 1.00 97.19 80 GLY A CA 1
ATOM 608 C C . GLY A 1 80 ? 1.356 -9.570 3.409 1.00 97.19 80 GLY A C 1
ATOM 609 O O . GLY A 1 80 ? 1.504 -8.373 3.609 1.00 97.19 80 GLY A O 1
ATOM 610 N N . THR A 1 81 ? 2.312 -10.451 3.660 1.00 98.38 81 THR A N 1
ATOM 611 C CA . THR A 1 81 ? 3.651 -10.112 4.159 1.00 98.38 81 THR A CA 1
ATOM 612 C C . THR A 1 81 ? 4.694 -10.835 3.316 1.00 98.38 81 THR A C 1
ATOM 614 O O . THR A 1 81 ? 4.348 -11.672 2.482 1.00 98.38 81 THR A O 1
ATOM 617 N N . LEU A 1 82 ? 5.984 -10.562 3.516 1.00 97.38 82 LEU A N 1
ATOM 618 C CA . LEU A 1 82 ? 7.035 -11.368 2.886 1.00 97.38 82 LEU A CA 1
ATOM 619 C C . LEU A 1 82 ? 6.953 -12.845 3.299 1.00 97.38 82 LEU A C 1
ATOM 621 O O . LEU A 1 82 ? 7.196 -13.720 2.475 1.00 97.38 82 LEU A O 1
ATOM 625 N N . GLN A 1 83 ? 6.590 -13.130 4.553 1.00 96.69 83 GLN A N 1
ATOM 626 C CA . GLN A 1 83 ? 6.449 -14.502 5.048 1.00 96.69 83 GLN A CA 1
ATOM 627 C C . GLN A 1 83 ? 5.183 -15.185 4.508 1.00 96.69 83 GLN A C 1
ATOM 629 O O . GLN A 1 83 ? 5.194 -16.380 4.205 1.00 96.69 83 GLN A O 1
ATOM 634 N N . HIS A 1 84 ? 4.094 -14.426 4.377 1.00 96.81 84 HIS A N 1
ATOM 635 C CA . HIS A 1 84 ? 2.783 -14.904 3.949 1.00 96.81 84 HIS A CA 1
ATOM 636 C C . HIS A 1 84 ? 2.226 -14.004 2.832 1.00 96.81 84 HIS A C 1
ATOM 638 O O . HIS A 1 84 ? 1.330 -13.193 3.086 1.00 96.81 84 HIS A O 1
ATOM 644 N N . PRO A 1 85 ? 2.756 -14.096 1.596 1.00 96.31 85 PRO A N 1
ATOM 645 C CA . PRO A 1 85 ? 2.356 -13.209 0.510 1.00 96.31 85 PRO A CA 1
ATOM 646 C C . PRO A 1 85 ? 0.922 -13.483 0.051 1.00 96.31 85 PRO A C 1
ATOM 648 O O . PRO A 1 85 ? 0.476 -14.632 -0.032 1.00 96.31 85 PRO A O 1
ATOM 651 N N . VAL A 1 86 ? 0.215 -12.416 -0.318 1.00 96.12 86 VAL A N 1
ATOM 652 C CA . VAL A 1 86 ? -1.105 -12.486 -0.951 1.00 96.12 86 VAL A CA 1
ATOM 653 C C . VAL A 1 86 ? -0.944 -12.108 -2.413 1.00 96.12 86 VAL A C 1
ATOM 655 O O . VAL A 1 86 ? -0.633 -10.974 -2.752 1.00 96.12 86 VAL A O 1
ATOM 658 N N . HIS A 1 87 ? -1.160 -13.066 -3.301 1.00 91.94 87 HIS A N 1
ATOM 659 C CA . HIS A 1 87 ? -0.964 -12.920 -4.739 1.00 91.94 87 HIS A CA 1
ATOM 660 C C . HIS A 1 87 ? -2.116 -13.558 -5.517 1.00 91.94 87 HIS A C 1
ATOM 662 O O . HIS A 1 87 ? -2.943 -14.284 -4.970 1.00 91.94 87 HIS A O 1
ATOM 668 N N . ALA A 1 88 ? -2.135 -13.374 -6.836 1.00 88.94 88 ALA A N 1
ATOM 669 C CA . ALA A 1 88 ? -3.196 -13.864 -7.723 1.00 88.94 88 ALA A CA 1
ATOM 670 C C . ALA A 1 88 ? -3.598 -15.347 -7.545 1.00 88.94 88 ALA A C 1
ATOM 672 O O . ALA A 1 88 ? -4.706 -15.725 -7.914 1.00 88.94 88 ALA A O 1
ATOM 673 N N . VAL A 1 89 ? -2.707 -16.213 -7.046 1.00 90.06 89 VAL A N 1
ATOM 674 C CA . VAL A 1 89 ? -2.996 -17.650 -6.885 1.00 90.06 89 VAL A CA 1
ATOM 675 C C . VAL A 1 89 ? -3.810 -17.958 -5.624 1.00 90.06 89 VAL A C 1
ATOM 677 O O . VAL A 1 89 ? -4.636 -18.861 -5.685 1.00 90.06 89 VAL A O 1
ATOM 680 N N . ASN A 1 90 ? -3.600 -17.229 -4.524 1.00 92.81 90 ASN A N 1
ATOM 681 C CA . ASN A 1 90 ? -4.254 -17.467 -3.226 1.00 92.81 90 ASN A CA 1
ATOM 682 C C . ASN A 1 90 ? -5.234 -16.351 -2.824 1.00 92.81 90 ASN A C 1
ATOM 684 O O . ASN A 1 90 ? -5.880 -16.460 -1.791 1.00 92.81 90 ASN A O 1
ATOM 688 N N . LEU A 1 91 ? -5.383 -15.302 -3.638 1.00 92.88 91 LEU A N 1
ATOM 689 C CA . LEU A 1 91 ? -6.211 -14.142 -3.313 1.00 92.88 91 LEU A CA 1
ATOM 690 C C . LEU A 1 91 ? -7.661 -14.506 -2.949 1.00 92.88 91 LEU A C 1
ATOM 692 O O . LEU A 1 91 ? -8.172 -14.019 -1.950 1.00 92.88 91 LEU A O 1
ATOM 696 N N . GLU A 1 92 ? -8.325 -15.361 -3.731 1.00 92.75 92 GLU A N 1
ATOM 697 C CA . GLU A 1 92 ? -9.718 -15.766 -3.461 1.00 92.75 92 GLU A CA 1
ATOM 698 C C . GLU A 1 92 ? -9.868 -16.493 -2.116 1.00 92.75 92 GLU A C 1
ATOM 700 O O . GLU A 1 92 ? -10.831 -16.262 -1.383 1.00 92.75 92 GLU A O 1
ATOM 705 N N . GLU A 1 93 ? -8.897 -17.339 -1.774 1.00 93.75 93 GLU A N 1
ATOM 706 C CA . GLU A 1 93 ? -8.845 -18.044 -0.493 1.00 93.75 93 GLU A CA 1
ATOM 707 C C . GLU A 1 93 ? -8.629 -17.053 0.655 1.00 93.75 93 GLU A C 1
ATOM 709 O O . GLU A 1 93 ? -9.397 -17.050 1.614 1.00 93.75 93 GLU A O 1
ATOM 714 N N . THR A 1 94 ? -7.662 -16.140 0.522 1.00 95.06 94 THR A N 1
ATOM 715 C CA . THR A 1 94 ? -7.411 -15.089 1.517 1.00 95.06 94 THR A CA 1
ATOM 716 C C . THR A 1 94 ? -8.646 -14.221 1.756 1.00 95.06 94 THR A C 1
ATOM 718 O O . THR A 1 94 ? -8.990 -13.957 2.902 1.00 95.06 94 THR A O 1
ATOM 721 N N . LEU A 1 95 ? -9.355 -13.806 0.702 1.00 94.94 95 LEU A N 1
ATOM 722 C CA . LEU A 1 95 ? -10.582 -13.015 0.850 1.00 94.94 95 LEU A CA 1
ATOM 723 C C . LEU A 1 95 ? -11.709 -13.803 1.519 1.00 94.94 95 LEU A C 1
ATOM 725 O O . LEU A 1 95 ? -12.499 -13.220 2.256 1.00 94.94 95 LEU A O 1
ATOM 729 N N . SER A 1 96 ? -11.779 -15.113 1.282 1.00 95.31 96 SER A N 1
ATOM 730 C CA . SER A 1 96 ? -12.754 -15.982 1.946 1.00 95.31 96 SER A CA 1
ATOM 731 C C . SER A 1 96 ? -12.471 -16.086 3.447 1.00 95.31 96 SER A C 1
ATOM 733 O O . SER A 1 96 ? -13.405 -16.010 4.240 1.00 95.31 96 SER A O 1
ATOM 735 N N . ILE A 1 97 ? -11.193 -16.183 3.834 1.00 95.31 97 ILE A N 1
ATOM 736 C CA . ILE A 1 97 ? -10.758 -16.143 5.238 1.00 95.31 97 ILE A CA 1
ATOM 737 C C . ILE A 1 97 ? -11.113 -14.789 5.860 1.00 95.31 97 ILE A C 1
ATOM 739 O O . ILE A 1 97 ? -11.792 -14.752 6.879 1.00 95.31 97 ILE A O 1
ATOM 743 N N . ILE A 1 98 ? -10.747 -13.675 5.214 1.00 95.56 98 ILE A N 1
ATOM 744 C CA . ILE A 1 98 ? -11.057 -12.324 5.713 1.00 95.56 98 ILE A CA 1
ATOM 745 C C . ILE A 1 98 ? -12.563 -12.145 5.920 1.00 95.56 98 ILE A C 1
ATOM 747 O O . ILE A 1 98 ? -12.980 -11.614 6.942 1.00 95.56 98 ILE A O 1
ATOM 751 N N . ALA A 1 99 ? -13.391 -12.604 4.979 1.00 95.25 99 ALA A N 1
ATOM 752 C CA . ALA A 1 99 ? -14.842 -12.485 5.090 1.00 95.25 99 ALA A CA 1
ATOM 753 C C . ALA A 1 99 ? -15.436 -13.318 6.239 1.00 95.25 99 ALA A C 1
ATOM 755 O O . ALA A 1 99 ? -16.485 -12.949 6.769 1.00 95.25 99 ALA A O 1
ATOM 756 N N . ALA A 1 100 ? -14.798 -14.437 6.598 1.00 95.31 100 ALA A N 1
ATOM 757 C CA . ALA A 1 100 ? -15.213 -15.284 7.710 1.00 95.31 100 ALA A CA 1
ATOM 758 C C . ALA A 1 100 ? -14.769 -14.714 9.068 1.00 95.31 100 ALA A C 1
ATOM 760 O O . ALA A 1 100 ? -15.580 -14.667 9.991 1.00 95.31 100 ALA A O 1
ATOM 761 N N . GLU A 1 101 ? -13.518 -14.254 9.168 1.00 92.44 101 GLU A N 1
ATOM 762 C CA . GLU A 1 101 ? -12.921 -13.749 10.414 1.00 92.44 101 GLU A CA 1
ATOM 763 C C . GLU A 1 101 ? -13.341 -12.311 10.741 1.00 92.44 101 GLU A C 1
ATOM 765 O O . GLU A 1 101 ? -13.501 -11.961 11.908 1.00 92.44 101 GLU A O 1
ATOM 770 N N . HIS A 1 102 ? -13.569 -11.487 9.715 1.00 94.50 102 HIS A N 1
ATOM 771 C CA . HIS A 1 102 ? -13.876 -10.063 9.850 1.00 94.50 102 HIS A CA 1
ATOM 772 C C . HIS A 1 102 ? -15.153 -9.698 9.071 1.00 94.50 102 HIS A C 1
ATOM 774 O O . HIS A 1 102 ? -15.103 -9.090 7.990 1.00 94.50 102 HIS A O 1
ATOM 780 N N . PRO A 1 103 ? -16.340 -10.071 9.581 1.00 91.94 103 PRO A N 1
ATOM 781 C CA . PRO A 1 103 ? -17.599 -9.785 8.910 1.00 91.94 103 PRO A CA 1
ATOM 782 C C . PRO A 1 103 ? -17.796 -8.276 8.742 1.00 91.94 103 PRO A C 1
ATOM 784 O O . PRO A 1 103 ? -17.636 -7.509 9.686 1.00 91.94 103 PRO A O 1
ATOM 787 N N . HIS A 1 104 ? -18.201 -7.844 7.545 1.00 92.12 104 HIS A N 1
ATOM 788 C CA . HIS A 1 104 ? -18.461 -6.430 7.222 1.00 92.12 104 HIS A CA 1
ATOM 789 C C . HIS A 1 104 ? -17.253 -5.488 7.337 1.00 92.12 104 HIS A C 1
ATOM 791 O O . HIS A 1 104 ? -17.444 -4.267 7.368 1.00 92.12 104 HIS A O 1
ATOM 797 N N . ALA A 1 105 ? -16.041 -6.041 7.365 1.00 95.12 105 ALA A N 1
ATOM 798 C CA . ALA A 1 105 ? -14.811 -5.277 7.421 1.00 95.12 105 ALA A CA 1
ATOM 799 C C . ALA A 1 105 ? -14.669 -4.261 6.283 1.00 95.12 105 ALA A C 1
ATOM 801 O O . ALA A 1 105 ? -15.174 -4.457 5.176 1.00 95.12 105 ALA A O 1
ATOM 802 N N . PHE A 1 106 ? -13.933 -3.191 6.569 1.00 96.81 106 PHE A N 1
ATOM 803 C CA . PHE A 1 106 ? -13.500 -2.219 5.577 1.00 96.81 106 PHE A CA 1
ATOM 804 C C . PHE A 1 106 ? -12.113 -2.600 5.063 1.00 96.81 106 PHE A C 1
ATOM 806 O O . PHE A 1 106 ? -11.141 -2.604 5.820 1.00 96.81 106 PHE A O 1
ATOM 813 N N . ILE A 1 107 ? -12.010 -2.928 3.778 1.00 97.44 107 ILE A N 1
ATOM 814 C CA . ILE A 1 107 ? -10.777 -3.460 3.195 1.00 97.44 107 ILE A CA 1
ATOM 815 C C . ILE A 1 107 ? -10.041 -2.358 2.425 1.00 97.44 107 ILE A C 1
ATOM 817 O O . ILE A 1 107 ? -10.594 -1.726 1.525 1.00 97.44 107 ILE A O 1
ATOM 821 N N . ILE A 1 108 ? -8.759 -2.168 2.726 1.00 97.75 108 ILE A N 1
ATOM 822 C CA . ILE A 1 108 ? -7.845 -1.299 1.983 1.00 97.75 108 ILE A CA 1
ATOM 823 C C . ILE A 1 108 ? -6.786 -2.182 1.324 1.00 97.75 108 ILE A C 1
ATOM 825 O O . ILE A 1 108 ? -5.983 -2.825 1.998 1.00 97.75 108 ILE A O 1
ATOM 829 N N . ALA A 1 109 ? -6.775 -2.222 -0.006 1.00 97.88 109 ALA A N 1
ATOM 830 C CA . ALA A 1 109 ? -5.745 -2.948 -0.742 1.00 97.88 109 ALA A CA 1
ATOM 831 C C . ALA A 1 109 ? -4.471 -2.102 -0.892 1.00 97.88 109 ALA A C 1
ATOM 833 O O . ALA A 1 109 ? -4.551 -0.889 -1.074 1.00 97.88 109 ALA A O 1
ATOM 834 N N . VAL A 1 110 ? -3.299 -2.732 -0.879 1.00 97.81 110 VAL A N 1
ATOM 835 C CA . VAL A 1 110 ? -2.025 -2.114 -1.278 1.00 97.81 110 VAL A CA 1
ATOM 836 C C . VAL A 1 110 ? -1.462 -2.921 -2.436 1.00 97.81 110 VAL A C 1
ATOM 838 O O . VAL A 1 110 ? -1.219 -4.111 -2.271 1.00 97.81 110 VAL A O 1
ATOM 841 N N . ASP A 1 111 ? -1.263 -2.296 -3.593 1.00 95.38 111 ASP A N 1
ATOM 842 C CA . ASP A 1 111 ? -0.806 -2.970 -4.812 1.00 95.38 111 ASP A CA 1
ATOM 843 C C . ASP A 1 111 ? 0.272 -2.149 -5.541 1.00 95.38 111 ASP A C 1
ATOM 845 O O . ASP A 1 111 ? 0.400 -0.928 -5.373 1.00 95.38 111 ASP A O 1
ATOM 849 N N . ALA A 1 112 ? 1.071 -2.827 -6.361 1.00 94.81 112 ALA A N 1
ATOM 850 C CA . ALA A 1 112 ? 2.021 -2.202 -7.270 1.00 94.81 112 ALA A CA 1
ATOM 851 C C . ALA A 1 112 ? 1.440 -2.129 -8.680 1.00 94.81 112 ALA A C 1
ATOM 853 O O . ALA A 1 112 ? 0.836 -3.070 -9.189 1.00 94.81 112 ALA A O 1
ATOM 854 N N . CYS A 1 113 ? 1.696 -1.027 -9.377 1.00 93.19 113 CYS A N 1
ATOM 855 C CA . CYS A 1 113 ? 1.335 -0.912 -10.779 1.00 93.19 113 CYS A CA 1
ATOM 856 C C . CYS A 1 113 ? 2.434 -0.256 -11.613 1.00 93.19 113 CYS A C 1
ATOM 858 O O . CYS A 1 113 ? 3.347 0.408 -11.117 1.00 93.19 113 CYS A O 1
ATOM 860 N N . LEU A 1 114 ? 2.348 -0.466 -12.924 1.00 94.19 114 LEU A N 1
ATOM 861 C CA . LEU A 1 114 ? 3.187 0.216 -13.899 1.00 94.19 114 LEU A CA 1
ATOM 862 C C . LEU A 1 114 ? 2.462 1.453 -14.430 1.00 94.19 114 LEU A C 1
ATOM 864 O O . LEU A 1 114 ? 1.245 1.446 -14.620 1.00 94.19 114 LEU A O 1
ATOM 868 N N . GLY A 1 115 ? 3.213 2.516 -14.707 1.00 94.00 115 GLY A N 1
ATOM 869 C CA . GLY A 1 115 ? 2.640 3.798 -15.115 1.00 94.00 115 GLY A CA 1
ATOM 870 C C . GLY A 1 115 ? 3.486 4.555 -16.127 1.00 94.00 115 GLY A C 1
ATOM 871 O O . GLY A 1 115 ? 4.343 3.994 -16.807 1.00 94.00 115 GLY A O 1
ATOM 872 N N . TYR A 1 116 ? 3.218 5.850 -16.270 1.00 94.06 116 TYR A N 1
ATOM 873 C CA . TYR A 1 116 ? 4.075 6.729 -17.062 1.00 94.06 116 TYR A CA 1
ATOM 874 C C . TYR A 1 116 ? 5.349 7.074 -16.290 1.00 94.06 116 TYR A C 1
ATOM 876 O O . TYR A 1 116 ? 5.323 7.146 -15.064 1.00 94.06 116 TYR A O 1
ATOM 884 N N . LEU A 1 117 ? 6.442 7.344 -17.010 1.00 93.62 117 LEU A N 1
ATOM 885 C CA . LEU A 1 117 ? 7.751 7.635 -16.418 1.00 93.62 117 LEU A CA 1
ATOM 886 C C . LEU A 1 117 ? 7.701 8.754 -15.369 1.00 93.62 117 LEU A C 1
ATOM 888 O O . LEU A 1 117 ? 8.244 8.588 -14.285 1.00 93.62 117 LEU A O 1
ATOM 892 N N . GLN A 1 118 ? 6.986 9.847 -15.643 1.00 94.75 118 GLN A N 1
ATOM 893 C CA . GLN A 1 118 ? 6.837 10.974 -14.712 1.00 94.75 118 GLN A CA 1
ATOM 894 C C . GLN A 1 118 ? 6.031 10.656 -13.441 1.00 94.75 118 GLN A C 1
ATOM 896 O O . GLN A 1 118 ? 5.886 11.510 -12.568 1.00 94.75 118 GLN A O 1
ATOM 901 N N . ASN A 1 119 ? 5.432 9.468 -13.370 1.00 96.06 119 ASN A N 1
ATOM 902 C CA . ASN A 1 119 ? 4.663 9.016 -12.221 1.00 96.06 119 ASN A CA 1
ATOM 903 C C . ASN A 1 119 ? 5.368 7.904 -11.441 1.00 96.06 119 ASN A C 1
ATOM 905 O O . ASN A 1 119 ? 4.844 7.500 -10.410 1.00 96.06 119 ASN A O 1
ATOM 909 N N . VAL A 1 120 ? 6.516 7.404 -11.907 1.00 96.88 120 VAL A N 1
ATOM 910 C CA . VAL A 1 120 ? 7.292 6.415 -11.151 1.00 96.88 120 VAL A CA 1
ATOM 911 C C . VAL A 1 120 ? 7.699 7.017 -9.806 1.00 96.88 120 VAL A C 1
ATOM 913 O O . VAL A 1 120 ? 8.161 8.152 -9.761 1.00 96.88 120 VAL A O 1
ATOM 916 N N . GLY A 1 121 ? 7.485 6.267 -8.724 1.00 97.50 121 GLY A N 1
ATOM 917 C CA . GLY A 1 121 ? 7.700 6.722 -7.348 1.00 97.50 121 GLY A CA 1
ATOM 918 C C . GLY A 1 121 ? 6.485 7.396 -6.700 1.00 97.50 121 GLY A C 1
ATOM 919 O O . GLY A 1 121 ? 6.513 7.681 -5.503 1.00 97.50 121 GLY A O 1
ATOM 920 N N . LYS A 1 122 ? 5.392 7.618 -7.443 1.00 98.06 122 LYS A N 1
ATOM 921 C CA . LYS A 1 122 ? 4.148 8.133 -6.861 1.00 98.06 122 LYS A CA 1
ATOM 922 C C . LYS A 1 122 ? 3.360 7.034 -6.163 1.00 98.06 122 LYS A C 1
ATOM 924 O O . LYS A 1 122 ? 3.236 5.916 -6.671 1.00 98.06 122 LYS A O 1
ATOM 929 N N . VAL A 1 123 ? 2.765 7.402 -5.037 1.00 98.25 123 VAL A N 1
ATOM 930 C CA . VAL A 1 123 ? 1.787 6.609 -4.295 1.00 98.25 123 VAL A CA 1
ATOM 931 C C . VAL A 1 123 ? 0.444 7.318 -4.395 1.00 98.25 123 VAL A C 1
ATOM 933 O O . VAL A 1 123 ? 0.363 8.529 -4.213 1.00 98.25 123 VAL A O 1
ATOM 936 N N . THR A 1 124 ? -0.612 6.578 -4.718 1.00 97.12 124 THR A N 1
ATOM 937 C CA . THR A 1 124 ? -1.963 7.134 -4.882 1.00 97.12 124 THR A CA 1
ATOM 938 C C . THR A 1 124 ? -2.941 6.424 -3.969 1.00 97.12 124 THR A C 1
ATOM 940 O O . THR A 1 124 ? -2.886 5.201 -3.875 1.00 97.12 124 THR A O 1
ATOM 943 N N . LEU A 1 125 ? -3.843 7.178 -3.344 1.00 96.44 125 LEU A N 1
ATOM 944 C CA . LEU A 1 125 ? -4.992 6.656 -2.612 1.00 96.44 125 LEU A CA 1
ATOM 945 C C . LEU A 1 125 ? -6.245 6.866 -3.457 1.00 96.44 125 LEU A C 1
ATOM 947 O O . LEU A 1 125 ? -6.577 7.994 -3.835 1.00 96.44 125 LEU A O 1
ATOM 951 N N . ASN A 1 126 ? -6.951 5.781 -3.744 1.00 94.25 126 ASN A N 1
ATOM 952 C CA . ASN A 1 126 ? -8.111 5.794 -4.621 1.00 94.25 126 ASN A CA 1
ATOM 953 C C . ASN A 1 126 ? -9.318 5.147 -3.939 1.00 94.25 126 ASN A C 1
ATOM 955 O O . ASN A 1 126 ? -9.190 4.245 -3.107 1.00 94.25 126 ASN A O 1
ATOM 959 N N . GLU A 1 127 ? -10.504 5.618 -4.312 1.00 90.12 127 GLU A N 1
ATOM 960 C CA . GLU A 1 127 ? -11.768 5.009 -3.904 1.00 90.12 127 GLU A CA 1
ATOM 961 C C . GLU A 1 127 ? -12.063 3.730 -4.692 1.00 90.12 127 GLU A C 1
ATOM 963 O O . GLU A 1 127 ? -11.747 3.644 -5.879 1.00 90.12 127 GLU A O 1
ATOM 968 N N . GLY A 1 128 ? -12.738 2.774 -4.054 1.00 89.06 128 GLY A N 1
ATOM 969 C CA . GLY A 1 128 ? -13.139 1.515 -4.669 1.00 89.06 128 GLY A CA 1
ATOM 970 C C . GLY A 1 128 ? -12.028 0.471 -4.662 1.00 89.06 128 GLY A C 1
ATOM 971 O O . GLY A 1 128 ? -10.877 0.746 -4.312 1.00 89.06 128 GLY A O 1
ATOM 972 N N . GLY A 1 129 ? -12.393 -0.748 -5.041 1.00 84.44 129 GLY A N 1
ATOM 973 C CA . GLY A 1 129 ? -11.456 -1.857 -5.045 1.00 84.44 129 GLY A CA 1
ATOM 974 C C . GLY A 1 129 ? -10.550 -1.885 -6.270 1.00 84.44 129 GLY A C 1
ATOM 975 O O . GLY A 1 129 ? -10.874 -1.362 -7.340 1.00 84.44 129 GLY A O 1
ATOM 976 N N . VAL A 1 130 ? -9.407 -2.539 -6.112 1.00 84.00 130 VAL A N 1
ATOM 977 C CA . VAL A 1 130 ? -8.450 -2.812 -7.186 1.00 84.00 130 VAL A CA 1
ATOM 978 C C . VAL A 1 130 ? -8.714 -4.201 -7.763 1.00 84.00 130 VAL A C 1
ATOM 980 O O . VAL A 1 130 ? -9.180 -5.091 -7.058 1.00 84.00 130 VAL A O 1
ATOM 983 N N . THR A 1 131 ? -8.439 -4.411 -9.051 1.00 83.69 131 THR A N 1
ATOM 984 C CA . THR A 1 131 ? -8.371 -5.763 -9.635 1.00 83.69 131 THR A CA 1
ATOM 985 C C . THR A 1 131 ? -6.898 -6.118 -9.818 1.00 83.69 131 THR A C 1
ATOM 987 O O . THR A 1 131 ? -6.300 -5.678 -10.807 1.00 83.69 131 THR A O 1
ATOM 990 N N . PRO A 1 132 ? -6.292 -6.869 -8.881 1.00 77.31 132 PRO A N 1
ATOM 991 C CA . PRO A 1 132 ? -4.866 -7.151 -8.931 1.00 77.31 132 PRO A CA 1
ATOM 992 C C . PRO A 1 132 ? -4.505 -7.948 -10.171 1.00 77.31 132 PRO A C 1
ATOM 994 O O . PRO A 1 132 ? -5.295 -8.758 -10.657 1.00 77.31 132 PRO A O 1
ATOM 997 N N . GLY A 1 133 ? -3.286 -7.755 -10.670 1.00 65.75 133 GLY A N 1
ATOM 998 C CA . GLY A 1 133 ? -2.746 -8.603 -11.726 1.00 65.75 133 GLY A CA 1
ATOM 999 C C . GLY A 1 133 ? -3.585 -8.601 -13.004 1.00 65.75 133 GLY A C 1
ATOM 1000 O O . GLY A 1 133 ? -3.777 -9.659 -13.591 1.00 65.75 133 GLY A O 1
ATOM 1001 N N . ALA A 1 134 ? -4.048 -7.440 -13.482 1.00 55.94 134 ALA A N 1
ATOM 1002 C CA . ALA A 1 134 ? -4.797 -7.312 -14.742 1.00 55.94 134 ALA A CA 1
ATOM 1003 C C . ALA A 1 134 ? -4.091 -7.939 -15.974 1.00 55.94 134 ALA A C 1
ATOM 1005 O O . ALA A 1 134 ? -4.730 -8.228 -16.986 1.00 55.94 134 ALA A O 1
ATOM 1006 N N . ALA A 1 135 ? -2.779 -8.192 -15.890 1.00 50.22 135 ALA A N 1
ATOM 1007 C CA . ALA A 1 135 ? -1.997 -8.927 -16.887 1.00 50.22 135 ALA A CA 1
ATOM 1008 C C . ALA A 1 135 ? -2.180 -10.464 -16.835 1.00 50.22 135 ALA A C 1
ATOM 1010 O O . ALA A 1 135 ? -1.787 -11.180 -17.761 1.00 50.22 135 ALA A O 1
ATOM 1011 N N . MET A 1 136 ? -2.771 -10.994 -15.764 1.00 55.78 136 MET A N 1
ATOM 1012 C CA . MET A 1 136 ? -3.032 -12.414 -15.550 1.00 55.78 136 MET A CA 1
ATOM 1013 C C . MET A 1 136 ? -4.344 -12.809 -16.232 1.00 55.78 136 MET A C 1
ATOM 1015 O O . MET A 1 136 ? -5.375 -12.167 -16.088 1.00 55.78 136 MET A O 1
ATOM 1019 N N . LYS A 1 137 ? -4.341 -13.925 -16.966 1.00 51.12 137 LYS A N 1
ATOM 1020 C CA . LYS A 1 137 ? -5.490 -14.405 -17.765 1.00 51.12 137 LYS A CA 1
ATOM 1021 C C . LYS A 1 137 ? -6.693 -14.903 -16.937 1.00 51.12 137 LYS A C 1
ATOM 1023 O O . LYS A 1 137 ? -7.613 -15.487 -17.508 1.00 51.12 137 LYS A O 1
ATOM 1028 N N . LYS A 1 138 ? -6.675 -14.738 -15.612 1.00 58.47 138 LYS A N 1
ATOM 1029 C CA . LYS A 1 138 ? -7.753 -15.138 -14.699 1.00 58.47 138 LYS A CA 1
ATOM 1030 C C . LYS A 1 138 ? -8.587 -13.911 -14.335 1.00 58.47 138 LYS A C 1
ATOM 1032 O O . LYS A 1 138 ? -8.041 -12.834 -14.138 1.00 58.47 138 LYS A O 1
ATOM 1037 N N . LYS A 1 139 ? -9.908 -14.079 -14.237 1.00 66.81 139 LYS A N 1
ATOM 1038 C CA . LYS A 1 139 ? -10.793 -13.049 -13.682 1.00 66.81 139 LYS A CA 1
ATOM 1039 C C . LYS A 1 139 ? -10.639 -13.067 -12.166 1.00 66.81 139 LYS A C 1
ATOM 1041 O O . LYS A 1 139 ? -11.270 -13.892 -11.520 1.00 66.81 139 LYS A O 1
ATOM 1046 N N . LEU A 1 140 ? -9.758 -12.225 -11.643 1.00 76.19 140 LEU A N 1
ATOM 1047 C CA . LEU A 1 140 ? -9.580 -12.073 -10.203 1.00 76.19 140 LEU A CA 1
ATOM 1048 C C . LEU A 1 140 ? -10.708 -11.209 -9.623 1.00 76.19 140 LEU A C 1
ATOM 1050 O O . LEU A 1 140 ? -11.212 -10.327 -10.329 1.00 76.19 140 LEU A O 1
ATOM 1054 N N . PRO A 1 141 ? -11.131 -11.468 -8.374 1.00 82.12 141 PRO A N 1
ATOM 1055 C CA . PRO A 1 141 ? -12.102 -10.620 -7.703 1.00 82.12 141 PRO A CA 1
ATOM 1056 C C . PRO A 1 141 ? -11.522 -9.221 -7.482 1.00 82.12 141 PRO A C 1
ATOM 1058 O O . PRO A 1 141 ? -10.311 -9.037 -7.346 1.00 82.12 141 PRO A O 1
ATOM 1061 N N . MET A 1 142 ? -12.412 -8.236 -7.431 1.00 88.75 142 MET A N 1
ATOM 1062 C CA . MET A 1 142 ? -12.059 -6.897 -6.986 1.00 88.75 142 MET A CA 1
ATOM 1063 C C . MET A 1 142 ? -11.794 -6.925 -5.474 1.00 88.75 142 MET A C 1
ATOM 1065 O O . MET A 1 142 ? -12.541 -7.560 -4.730 1.00 88.75 142 MET A O 1
ATOM 1069 N N . VAL A 1 143 ? -10.738 -6.247 -5.033 1.00 91.38 143 VAL A N 1
ATOM 1070 C CA . VAL A 1 143 ? -10.272 -6.238 -3.644 1.00 91.38 143 VAL A CA 1
ATOM 1071 C C . VAL A 1 143 ? -10.367 -4.835 -3.078 1.00 91.38 143 VAL A C 1
ATOM 1073 O O . VAL A 1 143 ? -9.772 -3.913 -3.632 1.00 91.38 143 VAL A O 1
ATOM 1076 N N . GLY A 1 144 ? -11.045 -4.694 -1.944 1.00 92.12 144 GLY A N 1
ATOM 1077 C CA . GLY A 1 144 ? -11.060 -3.449 -1.188 1.00 92.12 144 GLY A CA 1
ATOM 1078 C C . GLY A 1 144 ? -12.253 -2.537 -1.451 1.00 92.12 144 GLY A C 1
ATOM 1079 O O . GLY A 1 144 ? -12.885 -2.561 -2.505 1.00 92.12 144 GLY A O 1
ATOM 1080 N N . ASP A 1 145 ? -12.510 -1.689 -0.466 1.00 94.88 145 ASP A N 1
ATOM 1081 C CA . ASP A 1 145 ? -13.358 -0.498 -0.521 1.00 94.88 145 ASP A CA 1
ATOM 1082 C C . ASP A 1 145 ? -12.551 0.756 -0.897 1.00 94.88 145 ASP A C 1
ATOM 1084 O O . ASP A 1 145 ? -13.109 1.787 -1.305 1.00 94.88 145 ASP A O 1
ATOM 1088 N N . MET A 1 146 ? -11.233 0.666 -0.712 1.00 95.25 146 MET A N 1
ATOM 1089 C CA . MET A 1 146 ? -10.203 1.617 -1.112 1.00 95.25 146 MET A CA 1
ATOM 1090 C C . MET A 1 146 ? -8.943 0.857 -1.510 1.00 95.25 146 MET A C 1
ATOM 1092 O O . MET A 1 146 ? -8.739 -0.296 -1.119 1.00 95.25 146 MET A O 1
ATOM 1096 N N . HIS A 1 147 ? -8.063 1.528 -2.244 1.00 96.62 147 HIS A N 1
ATOM 1097 C CA . HIS A 1 147 ? -6.756 0.968 -2.537 1.00 96.62 147 HIS A CA 1
ATOM 1098 C C . HIS A 1 147 ? -5.663 2.028 -2.632 1.00 96.62 147 HIS A C 1
ATOM 1100 O O . HIS A 1 147 ? -5.887 3.164 -3.064 1.00 96.62 147 HIS A O 1
ATOM 1106 N N . ILE A 1 148 ? -4.462 1.609 -2.255 1.00 97.31 148 ILE A N 1
ATOM 1107 C CA . ILE A 1 148 ? -3.213 2.317 -2.467 1.00 97.31 148 ILE A CA 1
ATOM 1108 C C . ILE A 1 148 ? -2.485 1.653 -3.628 1.00 97.31 148 ILE A C 1
ATOM 1110 O O . ILE A 1 148 ? -2.211 0.457 -3.582 1.00 97.31 148 ILE A O 1
ATOM 1114 N N . ASN A 1 149 ? -2.126 2.443 -4.638 1.00 95.44 149 ASN A N 1
ATOM 1115 C CA . ASN A 1 149 ? -1.246 1.991 -5.711 1.00 95.44 149 ASN A CA 1
ATOM 1116 C C . ASN A 1 149 ? 0.100 2.697 -5.627 1.00 95.44 149 ASN A C 1
ATOM 1118 O O . ASN A 1 149 ? 0.150 3.931 -5.629 1.00 95.44 149 ASN A O 1
ATOM 1122 N N . GLY A 1 150 ? 1.176 1.917 -5.642 1.00 97.25 150 GLY A N 1
ATOM 1123 C CA . GLY A 1 150 ? 2.515 2.416 -5.921 1.00 97.25 150 GLY A CA 1
ATOM 1124 C C . GLY A 1 150 ? 2.867 2.250 -7.395 1.00 97.25 150 GLY A C 1
ATOM 1125 O O . GLY A 1 150 ? 2.867 1.135 -7.911 1.00 97.25 150 GLY A O 1
ATOM 1126 N N . ILE A 1 151 ? 3.208 3.342 -8.079 1.00 97.00 151 ILE A N 1
ATOM 1127 C CA . ILE A 1 151 ? 3.695 3.285 -9.460 1.00 97.00 151 ILE A CA 1
ATOM 1128 C C . ILE A 1 151 ? 5.191 2.969 -9.433 1.00 97.00 151 ILE A C 1
ATOM 1130 O O . ILE A 1 151 ? 6.037 3.855 -9.308 1.00 97.00 151 ILE A O 1
ATOM 1134 N N . VAL A 1 152 ? 5.518 1.685 -9.527 1.00 96.56 152 VAL A N 1
ATOM 1135 C CA . VAL A 1 152 ? 6.869 1.178 -9.241 1.00 96.56 152 VAL A CA 1
ATOM 1136 C C . VAL A 1 152 ? 7.829 1.290 -10.422 1.00 96.56 152 VAL A C 1
ATOM 1138 O O . VAL A 1 152 ? 9.045 1.326 -10.236 1.00 96.56 152 VAL A O 1
ATOM 1141 N N . ASN A 1 153 ? 7.300 1.316 -11.649 1.00 96.19 153 ASN A N 1
ATOM 1142 C CA . ASN A 1 153 ? 8.095 1.399 -12.871 1.00 96.19 153 ASN A CA 1
ATOM 1143 C C . ASN A 1 153 ? 7.237 1.802 -14.088 1.00 96.19 153 ASN A C 1
ATOM 1145 O O . ASN A 1 153 ? 6.030 2.041 -13.986 1.00 96.19 153 ASN A O 1
ATOM 1149 N N . VAL A 1 154 ? 7.873 1.894 -15.253 1.00 94.06 154 VAL A N 1
ATOM 1150 C CA . VAL A 1 154 ? 7.259 2.320 -16.512 1.00 94.06 154 VAL A CA 1
ATOM 1151 C C . VAL A 1 154 ? 6.469 1.176 -17.160 1.00 94.06 154 VAL A C 1
ATOM 1153 O O . VAL A 1 154 ? 6.959 0.058 -17.291 1.00 94.06 154 VAL A O 1
ATOM 1156 N N . SER A 1 155 ? 5.246 1.471 -17.594 1.00 91.31 155 SER A N 1
ATOM 1157 C CA . SER A 1 155 ? 4.390 0.585 -18.402 1.00 91.31 155 SER A CA 1
ATOM 1158 C C . SER A 1 155 ? 4.821 0.551 -19.871 1.00 91.31 155 SER A C 1
ATOM 1160 O O . SER A 1 155 ? 5.466 1.481 -20.361 1.00 91.31 155 SER A O 1
ATOM 1162 N N . GLY A 1 156 ? 4.456 -0.504 -20.604 1.00 87.94 156 GLY A N 1
ATOM 1163 C CA . GLY A 1 156 ? 4.783 -0.606 -22.027 1.00 87.94 156 GLY A CA 1
ATOM 1164 C C . GLY A 1 156 ? 5.046 -2.029 -22.501 1.00 87.94 156 GLY A C 1
ATOM 1165 O O . GLY A 1 156 ? 4.259 -2.941 -22.278 1.00 87.94 156 GLY A O 1
ATOM 1166 N N . MET A 1 157 ? 6.143 -2.225 -23.229 1.00 85.50 157 MET A N 1
ATOM 1167 C CA . MET A 1 157 ? 6.526 -3.548 -23.721 1.00 85.50 157 MET A CA 1
ATOM 1168 C C . MET A 1 157 ? 7.199 -4.352 -22.605 1.00 85.50 157 MET A C 1
ATOM 1170 O O . MET A 1 157 ? 8.016 -3.815 -21.863 1.00 85.50 157 MET A O 1
ATOM 1174 N N . MET A 1 158 ? 6.922 -5.658 -22.544 1.00 85.81 158 MET A N 1
ATOM 1175 C CA . MET A 1 158 ? 7.587 -6.596 -21.623 1.00 85.81 158 MET A CA 1
ATOM 1176 C C . MET A 1 158 ? 7.372 -6.291 -20.128 1.00 85.81 158 MET A C 1
ATOM 1178 O O . MET A 1 158 ? 8.274 -6.501 -19.321 1.00 85.81 158 MET A O 1
ATOM 1182 N N . GLU A 1 159 ? 6.170 -5.859 -19.738 1.00 88.81 159 GLU A N 1
ATOM 1183 C CA . GLU A 1 159 ? 5.814 -5.479 -18.354 1.00 88.81 159 GLU A CA 1
ATOM 1184 C C . GLU A 1 159 ? 6.203 -6.517 -17.292 1.00 88.81 159 GLU A C 1
ATOM 1186 O O . GLU A 1 159 ? 6.698 -6.163 -16.226 1.00 88.81 159 GLU A O 1
ATOM 1191 N N . TYR A 1 160 ? 6.078 -7.807 -17.611 1.00 86.00 160 TYR A N 1
ATOM 1192 C CA . TYR A 1 160 ? 6.529 -8.884 -16.728 1.00 86.00 160 TYR A CA 1
ATOM 1193 C C . TYR A 1 160 ? 8.034 -8.802 -16.411 1.00 86.00 160 TYR A C 1
ATOM 1195 O O . TYR A 1 160 ? 8.438 -8.903 -15.257 1.00 86.00 160 TYR A O 1
ATOM 1203 N N . PHE A 1 161 ? 8.869 -8.567 -17.427 1.00 88.38 161 PHE A N 1
ATOM 1204 C CA . PHE A 1 161 ? 10.317 -8.426 -17.254 1.00 88.38 161 PHE A CA 1
ATOM 1205 C C . PHE A 1 161 ? 10.675 -7.123 -16.532 1.00 88.38 161 PHE A C 1
ATOM 1207 O O . PHE A 1 161 ? 11.605 -7.096 -15.726 1.00 88.38 161 PHE A O 1
ATOM 1214 N N . VAL A 1 162 ? 9.924 -6.049 -16.795 1.00 91.56 162 VAL A N 1
ATOM 1215 C CA . VAL A 1 162 ? 10.085 -4.765 -16.101 1.00 91.56 162 VAL A CA 1
ATOM 1216 C C . VAL A 1 162 ? 9.862 -4.940 -14.601 1.00 91.56 162 VAL A C 1
ATOM 1218 O O . VAL A 1 162 ? 10.706 -4.516 -13.812 1.00 91.56 162 VAL A O 1
ATOM 1221 N N . LEU A 1 163 ? 8.784 -5.615 -14.194 1.00 90.69 163 LEU A N 1
ATOM 1222 C CA . LEU A 1 163 ? 8.522 -5.896 -12.782 1.00 90.69 163 LEU A CA 1
ATOM 1223 C C . LEU A 1 163 ? 9.652 -6.730 -12.163 1.00 90.69 163 LEU A C 1
ATOM 1225 O O . LEU A 1 163 ? 10.191 -6.339 -11.132 1.00 90.69 163 LEU A O 1
ATOM 1229 N N . GLN A 1 164 ? 10.121 -7.785 -12.833 1.00 92.81 164 GLN A N 1
ATOM 1230 C CA . GLN A 1 164 ? 11.230 -8.607 -12.325 1.00 92.81 164 GLN A CA 1
ATOM 1231 C C . GLN A 1 164 ? 12.546 -7.837 -12.116 1.00 92.81 164 GLN A C 1
ATOM 1233 O O . GLN A 1 164 ? 13.330 -8.201 -11.243 1.00 92.81 164 GLN A O 1
ATOM 1238 N N . ASN A 1 165 ? 12.786 -6.771 -12.885 1.00 92.69 165 ASN A N 1
ATOM 1239 C CA . ASN A 1 165 ? 14.020 -5.974 -12.838 1.00 92.69 165 ASN A CA 1
ATOM 1240 C C . ASN A 1 165 ? 13.829 -4.584 -12.215 1.00 92.69 165 ASN A C 1
ATOM 1242 O O . ASN A 1 165 ? 14.709 -3.725 -12.312 1.00 92.69 165 ASN A O 1
ATOM 1246 N N . THR A 1 166 ? 12.679 -4.329 -11.592 1.00 95.50 166 THR A N 1
ATOM 1247 C CA . THR A 1 166 ? 12.447 -3.063 -10.894 1.00 95.50 166 THR A CA 1
ATOM 1248 C C . THR A 1 166 ? 13.425 -2.931 -9.728 1.00 95.50 166 THR A C 1
ATOM 1250 O O . THR A 1 166 ? 13.789 -3.915 -9.088 1.00 95.50 166 THR A O 1
ATOM 1253 N N . ARG A 1 167 ? 13.909 -1.712 -9.472 1.00 97.00 167 ARG A N 1
ATOM 1254 C CA . ARG A 1 167 ? 14.916 -1.470 -8.433 1.00 97.00 167 ARG A CA 1
ATOM 1255 C C . ARG A 1 167 ? 14.307 -1.680 -7.052 1.00 97.00 167 ARG A C 1
ATOM 1257 O O . ARG A 1 167 ? 13.369 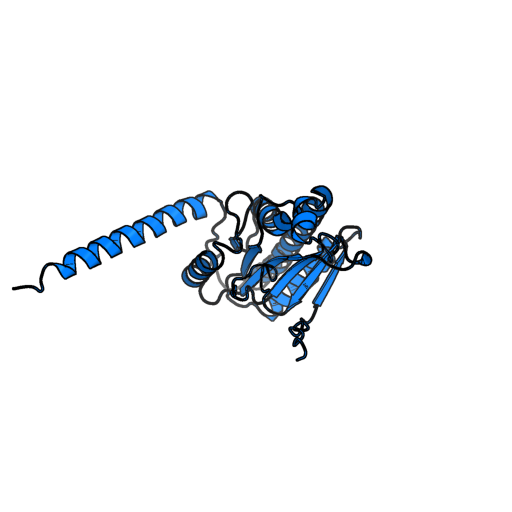-0.978 -6.690 1.00 97.00 167 ARG A O 1
ATOM 1264 N N . LEU A 1 168 ? 14.914 -2.556 -6.253 1.00 97.88 168 LEU A N 1
ATOM 1265 C CA . LEU A 1 168 ? 14.483 -2.799 -4.873 1.00 97.88 168 LEU A CA 1
ATOM 1266 C C . LEU A 1 168 ? 14.468 -1.516 -4.031 1.00 97.88 168 LEU A C 1
ATOM 1268 O O . LEU A 1 168 ? 13.563 -1.342 -3.233 1.00 97.88 168 LEU A O 1
ATOM 1272 N N . TYR A 1 169 ? 15.409 -0.591 -4.252 1.00 97.88 169 TYR A N 1
ATOM 1273 C CA . TYR A 1 169 ? 15.431 0.710 -3.569 1.00 97.88 169 TYR A CA 1
ATOM 1274 C C . TYR A 1 169 ? 14.110 1.481 -3.713 1.00 97.88 169 TYR A C 1
ATOM 1276 O O . TYR A 1 169 ? 13.585 1.999 -2.731 1.00 97.88 169 TYR A O 1
ATOM 1284 N N . THR A 1 170 ? 13.559 1.532 -4.931 1.00 97.62 170 THR A N 1
ATOM 1285 C CA . THR A 1 170 ? 12.270 2.178 -5.208 1.00 97.62 170 THR A CA 1
ATOM 1286 C C . THR A 1 170 ? 11.161 1.509 -4.404 1.00 97.62 170 THR A C 1
ATOM 1288 O O . THR A 1 170 ? 10.390 2.185 -3.733 1.00 97.62 170 THR A O 1
ATOM 1291 N N . ILE A 1 171 ? 11.137 0.177 -4.401 1.00 98.31 171 ILE A N 1
ATOM 1292 C CA . ILE A 1 171 ? 10.125 -0.617 -3.699 1.00 98.31 171 ILE A CA 1
ATOM 1293 C C . ILE A 1 171 ? 10.222 -0.439 -2.186 1.00 98.31 171 ILE A C 1
ATOM 1295 O O . ILE A 1 171 ? 9.215 -0.180 -1.539 1.00 98.31 171 ILE A O 1
ATOM 1299 N N . ASP A 1 172 ? 11.425 -0.514 -1.623 1.00 98.50 172 ASP A N 1
ATOM 1300 C CA . ASP A 1 172 ? 11.659 -0.379 -0.186 1.00 98.50 172 ASP A CA 1
ATOM 1301 C C . ASP A 1 172 ? 11.352 1.032 0.328 1.00 98.50 172 ASP A C 1
ATOM 1303 O O . ASP A 1 172 ? 10.765 1.191 1.403 1.00 98.50 172 ASP A O 1
ATOM 1307 N N . THR A 1 173 ? 11.660 2.057 -0.470 1.00 98.56 173 THR A N 1
ATOM 1308 C CA . THR A 1 173 ? 11.357 3.450 -0.120 1.00 98.56 173 THR A CA 1
ATOM 1309 C C . THR A 1 173 ? 9.850 3.701 -0.147 1.00 98.56 173 THR A C 1
ATOM 1311 O O . THR A 1 173 ? 9.301 4.253 0.806 1.00 98.56 173 THR A O 1
ATOM 1314 N N . MET A 1 174 ? 9.153 3.233 -1.187 1.00 98.56 174 MET A N 1
ATOM 1315 C CA . MET A 1 174 ? 7.692 3.332 -1.269 1.00 98.56 174 MET A CA 1
ATOM 1316 C C . MET A 1 174 ? 7.003 2.520 -0.166 1.00 98.56 174 MET A C 1
ATOM 1318 O O . MET A 1 174 ? 6.069 3.015 0.462 1.00 98.56 174 MET A O 1
ATOM 1322 N N . ALA A 1 175 ? 7.484 1.309 0.125 1.00 98.69 175 ALA A N 1
ATOM 1323 C CA . ALA A 1 175 ? 6.944 0.482 1.199 1.00 98.69 175 ALA A CA 1
ATOM 1324 C C . ALA A 1 175 ? 7.088 1.162 2.567 1.00 98.69 175 ALA A C 1
ATOM 1326 O O . ALA A 1 175 ? 6.151 1.151 3.363 1.00 98.69 175 ALA A O 1
ATOM 1327 N N . SER A 1 176 ? 8.237 1.798 2.816 1.00 98.62 176 SER A N 1
ATOM 1328 C CA . SER A 1 176 ? 8.497 2.549 4.048 1.00 98.62 176 SER A CA 1
ATOM 1329 C C . SER A 1 176 ? 7.617 3.797 4.158 1.00 98.62 176 SER A C 1
ATOM 1331 O O . SER A 1 176 ? 7.068 4.053 5.226 1.00 98.62 176 SER A O 1
ATOM 1333 N N . LEU A 1 177 ? 7.419 4.531 3.056 1.00 98.69 177 LEU A N 1
ATOM 1334 C CA . LEU A 1 177 ? 6.489 5.662 2.988 1.00 98.69 177 LEU A CA 1
ATOM 1335 C C . LEU A 1 177 ? 5.058 5.234 3.348 1.00 98.69 177 LEU A C 1
ATOM 1337 O O . LEU A 1 177 ? 4.424 5.859 4.198 1.00 98.69 177 LEU A O 1
ATOM 1341 N N . ILE A 1 178 ? 4.554 4.164 2.729 1.00 98.75 178 ILE A N 1
ATOM 1342 C CA . ILE A 1 178 ? 3.192 3.669 2.973 1.00 98.75 178 ILE A CA 1
ATOM 1343 C C . ILE A 1 178 ? 3.046 3.205 4.427 1.00 98.75 178 ILE A C 1
ATOM 1345 O O . ILE A 1 178 ? 2.098 3.604 5.099 1.00 98.75 178 ILE A O 1
ATOM 1349 N N . ALA A 1 179 ? 4.001 2.421 4.939 1.00 98.62 179 ALA A N 1
ATOM 1350 C CA . ALA A 1 179 ? 3.960 1.927 6.314 1.00 98.62 179 ALA A CA 1
ATOM 1351 C C . ALA A 1 179 ? 3.992 3.064 7.350 1.00 98.62 179 ALA A C 1
ATOM 1353 O O . ALA A 1 179 ? 3.236 3.040 8.320 1.00 98.62 179 ALA A O 1
ATOM 1354 N N . GLU A 1 180 ? 4.822 4.087 7.132 1.00 98.56 180 GLU A N 1
ATOM 1355 C CA . GLU A 1 180 ? 4.858 5.263 8.007 1.00 98.56 180 GLU A CA 1
ATOM 1356 C C . GLU A 1 180 ? 3.551 6.064 7.939 1.00 98.56 180 GLU A C 1
ATOM 1358 O O . GLU A 1 180 ? 3.055 6.526 8.964 1.00 98.56 180 GLU A O 1
ATOM 1363 N N . SER A 1 181 ? 2.941 6.168 6.756 1.00 98.56 181 SER A N 1
ATOM 1364 C CA . SER A 1 181 ? 1.649 6.844 6.587 1.00 98.56 181 SER A CA 1
ATOM 1365 C C . SER A 1 181 ? 0.540 6.153 7.386 1.00 98.56 181 SER A C 1
ATOM 1367 O O . SER A 1 181 ? -0.235 6.817 8.072 1.00 98.56 181 SER A O 1
ATOM 1369 N N . PHE A 1 182 ? 0.488 4.818 7.359 1.00 98.44 182 PHE A N 1
ATOM 1370 C CA . PHE A 1 182 ? -0.467 4.060 8.171 1.00 98.44 182 PHE A CA 1
ATOM 1371 C C . PHE A 1 182 ? -0.206 4.204 9.669 1.00 98.44 182 PHE A C 1
ATOM 1373 O O . PHE A 1 182 ? -1.163 4.384 10.411 1.00 98.44 182 PHE A O 1
ATOM 1380 N N . LEU A 1 183 ? 1.052 4.213 10.123 1.00 98.12 183 LEU A N 1
ATOM 1381 C CA . LEU A 1 183 ? 1.375 4.471 11.532 1.00 98.12 183 LEU A CA 1
ATOM 1382 C C . LEU A 1 183 ? 0.874 5.842 12.004 1.00 98.12 183 LEU A C 1
ATOM 1384 O O . LEU A 1 183 ? 0.338 5.982 13.105 1.00 98.12 183 LEU A O 1
ATOM 1388 N N . LEU A 1 184 ? 1.074 6.876 11.190 1.00 97.81 184 LEU A N 1
ATOM 1389 C CA . LEU A 1 184 ? 0.602 8.221 11.508 1.00 97.81 184 LEU A CA 1
ATOM 1390 C C . LEU A 1 184 ? -0.932 8.288 11.504 1.00 97.81 184 LEU A C 1
ATOM 1392 O O . LEU A 1 184 ? -1.512 8.899 12.405 1.00 97.81 184 LEU A O 1
ATOM 1396 N N . ALA A 1 185 ? -1.582 7.626 10.542 1.00 96.88 185 ALA A N 1
ATOM 1397 C CA . ALA A 1 185 ? -3.036 7.542 10.464 1.00 96.88 185 ALA A CA 1
ATOM 1398 C C . ALA A 1 185 ? -3.628 6.798 11.672 1.00 96.88 185 ALA A C 1
ATOM 1400 O O . ALA A 1 185 ? -4.543 7.323 12.301 1.00 96.88 185 ALA A O 1
ATOM 1401 N N . ASP A 1 186 ? -3.055 5.649 12.043 1.00 95.75 186 ASP A N 1
ATOM 1402 C CA . ASP A 1 186 ? -3.415 4.829 13.208 1.00 95.75 186 ASP A CA 1
ATOM 1403 C C . ASP A 1 186 ? -3.430 5.664 14.495 1.00 95.75 186 ASP A C 1
ATOM 1405 O O . ASP A 1 186 ? -4.451 5.804 15.167 1.00 95.75 186 ASP A O 1
ATOM 1409 N N . ARG A 1 187 ? -2.339 6.390 14.760 1.00 94.81 187 ARG A N 1
ATOM 1410 C CA . ARG A 1 187 ? -2.253 7.308 15.907 1.00 94.81 187 ARG A CA 1
ATOM 1411 C C . ARG A 1 187 ? -3.278 8.440 15.850 1.00 94.81 187 ARG A C 1
ATOM 1413 O O . ARG A 1 187 ? -3.705 8.943 16.890 1.00 94.81 187 ARG A O 1
ATOM 1420 N N . SER A 1 188 ? -3.615 8.906 14.651 1.00 93.06 188 SER A N 1
ATOM 1421 C CA . SER A 1 188 ? -4.578 9.988 14.436 1.00 93.06 188 SER A CA 1
ATOM 1422 C C . SER A 1 188 ? -6.003 9.530 14.765 1.00 93.06 188 SER A C 1
ATOM 1424 O O . SER A 1 188 ? -6.769 10.293 15.362 1.00 93.06 188 SER A O 1
ATOM 1426 N N . ILE A 1 189 ? -6.361 8.293 14.416 1.00 90.44 189 ILE A N 1
ATOM 1427 C CA . ILE A 1 189 ? -7.688 7.727 14.690 1.00 90.44 189 ILE A CA 1
ATOM 1428 C C . ILE A 1 189 ? -7.815 7.223 16.143 1.00 90.44 189 ILE A C 1
ATOM 1430 O O . ILE A 1 189 ? -8.804 7.572 16.790 1.00 90.44 189 ILE A O 1
ATOM 1434 N N . SER A 1 190 ? -6.785 6.588 16.732 1.00 81.25 190 SER A N 1
ATOM 1435 C CA . SER A 1 190 ? -6.796 6.160 18.152 1.00 81.25 190 SER A CA 1
ATOM 1436 C C . SER A 1 190 ? -6.994 7.328 19.126 1.00 81.25 190 SER A C 1
ATOM 1438 O O . SER A 1 190 ? -7.743 7.234 20.099 1.00 81.25 190 SER A O 1
ATOM 1440 N N . LYS A 1 191 ? -6.360 8.485 18.869 1.00 64.81 191 LYS A N 1
ATOM 1441 C CA . LYS A 1 191 ? -6.489 9.675 19.735 1.00 64.81 191 LYS A CA 1
ATOM 1442 C C . LYS A 1 191 ? -7.927 10.176 19.865 1.00 64.81 191 LYS A C 1
ATOM 1444 O O . LYS A 1 191 ? -8.241 10.823 20.858 1.00 64.81 191 LYS A O 1
ATOM 1449 N N . GLN A 1 192 ? -8.785 9.919 18.880 1.00 56.44 192 GLN A N 1
ATOM 1450 C CA . GLN A 1 192 ? -10.185 10.329 18.937 1.00 56.44 192 GLN A CA 1
ATOM 1451 C C . GLN A 1 192 ? -11.062 9.313 19.664 1.00 56.44 192 GLN A C 1
ATOM 1453 O O . GLN A 1 192 ? -11.940 9.751 20.403 1.00 56.44 192 GLN A O 1
ATOM 1458 N N . HIS A 1 193 ? -10.763 8.013 19.566 1.00 54.91 193 HIS A N 1
ATOM 1459 C CA . HIS A 1 193 ? -11.385 6.996 20.419 1.00 54.91 193 HIS A CA 1
ATOM 1460 C C . HIS A 1 193 ? -11.162 7.316 21.897 1.00 54.91 193 HIS A C 1
ATOM 1462 O O . HIS A 1 193 ? -12.127 7.443 22.630 1.00 54.91 193 HIS A O 1
ATOM 1468 N N . VAL A 1 194 ? -9.936 7.641 22.322 1.00 54.12 194 VAL A N 1
ATOM 1469 C CA . VAL A 1 194 ? -9.649 8.028 23.724 1.00 54.12 194 VAL A CA 1
ATOM 1470 C C . VAL A 1 194 ? -10.383 9.311 24.162 1.00 54.12 194 VAL A C 1
ATOM 1472 O O . VAL A 1 194 ? -10.694 9.491 25.341 1.00 54.12 194 VAL A O 1
ATOM 1475 N N . LEU A 1 195 ? -10.676 10.224 23.230 1.00 52.66 195 LEU A N 1
ATOM 1476 C CA . LEU A 1 195 ? -11.451 11.438 23.517 1.00 52.66 195 LEU A CA 1
ATOM 1477 C C . LEU A 1 195 ? -12.970 11.185 23.543 1.00 52.66 195 LEU A C 1
ATOM 1479 O O . LEU A 1 195 ? -13.678 11.942 24.206 1.00 52.66 195 LEU A O 1
ATOM 1483 N N . GLN A 1 196 ? -13.457 10.138 22.870 1.00 48.97 196 GLN A N 1
ATOM 1484 C CA . GLN A 1 196 ? -14.863 9.713 22.846 1.00 48.97 196 GLN A CA 1
ATOM 1485 C C . GLN A 1 196 ? -15.187 8.653 23.926 1.00 48.97 196 GLN A C 1
ATOM 1487 O O . GLN A 1 196 ? -16.270 8.679 24.500 1.00 48.97 196 GLN A O 1
ATOM 1492 N N . GLU A 1 197 ? -14.233 7.798 24.304 1.00 45.78 197 GLU A N 1
ATOM 1493 C CA . GLU A 1 197 ? -14.331 6.708 25.295 1.00 45.78 197 GLU A CA 1
ATOM 1494 C C . GLU A 1 197 ? -14.290 7.175 26.757 1.00 45.78 197 GLU A C 1
ATOM 1496 O O . GLU A 1 197 ? -14.283 6.359 27.681 1.00 45.78 197 GLU A O 1
ATOM 1501 N N . LYS A 1 198 ? -14.372 8.486 27.021 1.00 45.69 198 LYS A N 1
ATOM 1502 C CA . LYS A 1 198 ? -14.663 8.971 28.381 1.00 45.69 198 LYS A CA 1
ATOM 1503 C C . LYS A 1 198 ? -16.036 8.523 28.920 1.00 45.69 198 LYS A C 1
ATOM 1505 O O . LYS A 1 198 ? -16.331 8.847 30.068 1.00 45.69 198 LYS A O 1
ATOM 1510 N N . GLU A 1 199 ? -16.829 7.747 28.170 1.00 44.56 199 GLU A N 1
ATOM 1511 C CA . GLU A 1 199 ? -18.112 7.192 28.627 1.00 44.56 199 GLU A CA 1
ATOM 1512 C C . GLU A 1 199 ? -18.360 5.673 28.461 1.00 44.56 199 GLU A C 1
ATOM 1514 O O . GLU A 1 199 ? -19.402 5.222 28.928 1.00 44.56 199 GLU A O 1
ATOM 1519 N N . ALA A 1 200 ? -17.458 4.828 27.935 1.00 35.31 200 ALA A N 1
ATOM 1520 C CA . ALA A 1 200 ? -17.677 3.366 27.997 1.00 35.31 200 ALA A CA 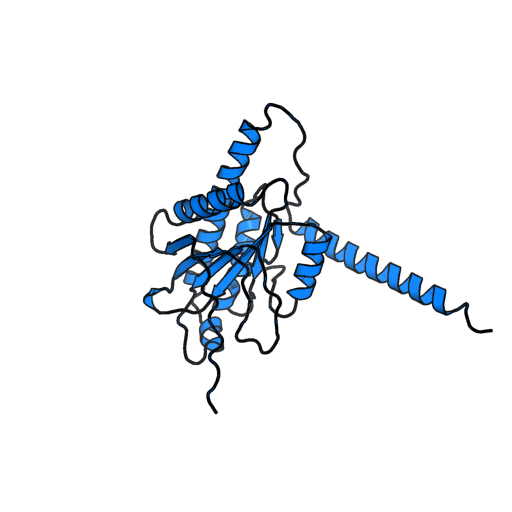1
ATOM 1521 C C . ALA A 1 200 ? -16.409 2.525 27.763 1.00 35.31 200 ALA A C 1
ATOM 1523 O O . ALA A 1 200 ? -15.643 2.777 26.843 1.00 35.31 200 ALA A O 1
ATOM 1524 N N . THR A 1 201 ? -16.217 1.487 28.585 1.00 40.19 201 THR A N 1
ATOM 1525 C CA . THR A 1 201 ? -15.048 0.590 28.602 1.00 40.19 201 THR A CA 1
ATOM 1526 C C . THR A 1 201 ? -15.287 -0.736 27.874 1.00 40.19 201 THR A C 1
ATOM 1528 O O . THR A 1 201 ? -16.139 -1.508 28.310 1.00 40.19 201 THR A O 1
ATOM 1531 N N . THR A 1 202 ? -14.468 -1.074 26.873 1.00 30.11 202 THR A N 1
ATOM 1532 C CA . THR A 1 202 ? -13.481 -2.190 26.859 1.00 30.11 202 THR A CA 1
ATOM 1533 C C . THR A 1 202 ? -12.768 -2.202 25.495 1.00 30.11 202 THR A C 1
ATOM 1535 O O . THR A 1 202 ? -13.456 -2.127 24.482 1.00 30.11 202 THR A O 1
ATOM 1538 N N . PRO A 1 203 ? -11.424 -2.290 25.433 1.00 33.78 203 PRO A N 1
ATOM 1539 C CA . PRO A 1 203 ? -10.703 -2.284 24.159 1.00 33.78 203 PRO A CA 1
ATOM 1540 C C . PRO A 1 203 ? -10.893 -3.611 23.399 1.00 33.78 203 PRO A C 1
ATOM 1542 O O . PRO A 1 203 ? -10.978 -4.666 24.042 1.00 33.78 203 PRO A O 1
ATOM 1545 N N . PRO A 1 204 ? -10.951 -3.590 22.054 1.00 34.56 204 PRO A N 1
ATOM 1546 C CA . PRO A 1 204 ? -11.045 -4.802 21.249 1.00 34.56 204 PRO A CA 1
ATOM 1547 C C . PRO A 1 204 ? -9.770 -5.645 21.374 1.00 34.56 204 PRO A C 1
ATOM 1549 O O . PRO A 1 204 ? -8.661 -5.128 21.502 1.00 34.56 204 PRO A O 1
ATOM 1552 N N . VAL A 1 205 ? -9.942 -6.967 21.353 1.00 33.97 205 VAL A N 1
ATOM 1553 C CA . VAL A 1 205 ? -8.836 -7.927 21.293 1.00 33.97 205 VAL A CA 1
ATOM 1554 C C . VAL A 1 205 ? -8.222 -7.833 19.903 1.00 33.97 205 VAL A C 1
ATOM 1556 O O . VAL A 1 205 ? -8.858 -8.197 18.920 1.00 33.97 205 VAL A O 1
ATOM 1559 N N . THR A 1 206 ? -6.996 -7.338 19.826 1.00 39.84 206 THR A N 1
ATOM 1560 C CA . THR A 1 206 ? -6.250 -7.202 18.583 1.00 39.84 206 THR A CA 1
ATOM 1561 C C . THR A 1 206 ? -5.307 -8.394 18.392 1.00 39.84 206 THR A C 1
ATOM 1563 O O . THR A 1 206 ? -4.528 -8.748 19.278 1.00 39.84 206 THR A O 1
ATOM 1566 N N . PHE A 1 207 ? -5.367 -9.037 17.224 1.00 42.56 207 PHE A N 1
ATOM 1567 C CA . PHE A 1 207 ? -4.381 -10.045 16.824 1.00 42.56 207 PHE A CA 1
ATOM 1568 C C . PHE A 1 207 ? -3.136 -9.314 16.326 1.00 42.56 207 PHE A C 1
ATOM 1570 O O . PHE A 1 207 ? -3.196 -8.568 15.349 1.00 42.56 207 PHE A O 1
ATOM 1577 N N . HIS A 1 208 ? -2.028 -9.454 17.049 1.00 46.50 208 HIS A N 1
ATOM 1578 C CA . HIS A 1 208 ? -0.869 -8.569 16.903 1.00 46.50 208 HIS A CA 1
ATOM 1579 C C . HIS A 1 208 ? 0.373 -9.232 16.297 1.00 46.50 208 HIS A C 1
ATOM 1581 O O . HIS A 1 208 ? 1.334 -8.514 16.048 1.00 46.50 208 HIS A O 1
ATOM 1587 N N . ASN A 1 209 ? 0.397 -10.548 16.026 1.00 45.22 209 ASN A N 1
ATOM 1588 C CA . ASN A 1 209 ? 1.644 -11.228 15.636 1.00 45.22 209 ASN A CA 1
ATOM 1589 C C . ASN A 1 209 ? 1.490 -12.353 14.591 1.00 45.22 209 ASN A C 1
ATOM 1591 O O . ASN A 1 209 ? 0.464 -13.030 14.521 1.00 45.22 209 ASN A O 1
ATOM 1595 N N . ASP A 1 210 ? 2.578 -12.617 13.849 1.00 50.41 210 ASP A N 1
ATOM 1596 C CA . ASP A 1 210 ? 2.716 -13.718 12.872 1.00 50.41 210 ASP A CA 1
ATOM 1597 C C . ASP A 1 210 ? 2.376 -15.104 13.460 1.00 50.41 210 ASP A C 1
ATOM 1599 O O . ASP A 1 210 ? 1.877 -15.987 12.754 1.00 50.41 210 ASP A O 1
ATOM 1603 N N . ASP A 1 211 ? 2.606 -15.293 14.764 1.00 48.31 211 ASP A N 1
ATOM 1604 C CA . ASP A 1 211 ? 2.297 -16.533 15.479 1.00 48.31 211 ASP A CA 1
ATOM 1605 C C . ASP A 1 211 ? 0.790 -16.788 15.604 1.00 48.31 211 ASP A C 1
ATOM 1607 O O . ASP A 1 211 ? 0.372 -17.946 15.541 1.00 48.31 211 ASP A O 1
ATOM 1611 N N . ASP A 1 212 ? -0.036 -15.742 15.713 1.00 55.41 212 ASP A N 1
ATOM 1612 C CA . ASP A 1 212 ? -1.493 -15.888 15.804 1.00 55.41 212 ASP A CA 1
ATOM 1613 C C . ASP A 1 212 ? -2.066 -16.341 14.457 1.00 55.41 212 ASP A C 1
ATOM 1615 O O . ASP A 1 212 ? -2.850 -17.289 14.396 1.00 55.41 212 ASP A O 1
ATOM 1619 N N . HIS A 1 213 ? -1.581 -15.755 13.358 1.00 51.97 213 HIS A N 1
ATOM 1620 C CA . HIS A 1 213 ? -1.980 -16.129 12.002 1.00 51.97 213 HIS A CA 1
ATOM 1621 C C . HIS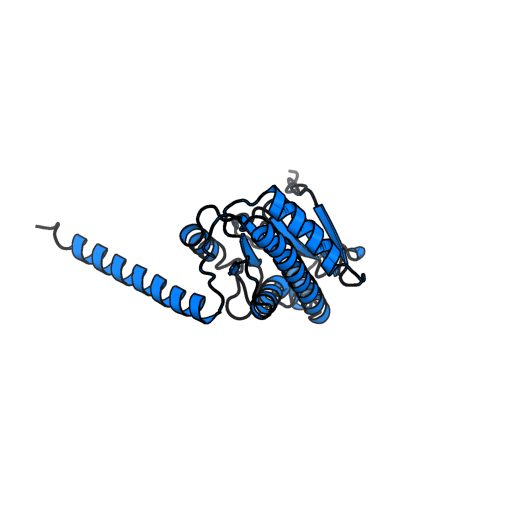 A 1 213 ? -1.509 -17.550 11.637 1.00 51.97 213 HIS A C 1
ATOM 1623 O O . HIS A 1 213 ? -2.286 -18.364 11.132 1.00 51.97 213 HIS A O 1
ATOM 1629 N N . ALA A 1 214 ? -0.253 -17.907 11.938 1.00 49.97 214 ALA A N 1
ATOM 1630 C CA . ALA A 1 214 ? 0.287 -19.240 11.655 1.00 49.97 214 ALA A CA 1
ATOM 1631 C C . ALA A 1 214 ? -0.347 -20.338 12.524 1.00 49.97 214 ALA A C 1
ATOM 1633 O O . ALA A 1 214 ? -0.576 -21.458 12.050 1.00 49.97 214 ALA A O 1
ATOM 1634 N N . ARG A 1 215 ? -0.638 -20.041 13.796 1.00 51.22 215 ARG A N 1
ATOM 1635 C CA . ARG A 1 215 ? -1.379 -20.939 14.685 1.00 51.22 215 ARG A CA 1
ATOM 1636 C C . ARG A 1 215 ? -2.808 -21.136 14.191 1.00 51.22 215 ARG A C 1
ATOM 1638 O O . ARG A 1 215 ? -3.268 -22.274 14.134 1.00 51.22 215 ARG A O 1
ATOM 1645 N N . PHE A 1 216 ? -3.471 -20.069 13.766 1.00 51.72 216 PHE A N 1
ATOM 1646 C CA . PHE A 1 216 ? -4.851 -20.138 13.315 1.00 51.72 216 PHE A CA 1
ATOM 1647 C C . PHE A 1 216 ? -5.009 -20.850 11.967 1.00 51.72 216 PHE A C 1
ATOM 1649 O O . PHE A 1 216 ? -5.858 -21.726 11.848 1.00 51.72 216 PHE A O 1
ATOM 1656 N N . LEU A 1 217 ? -4.135 -20.607 10.979 1.00 51.53 217 LEU A N 1
ATOM 1657 C CA . LEU A 1 217 ? -4.137 -21.371 9.719 1.00 51.53 217 LEU A CA 1
ATOM 1658 C C . LEU A 1 217 ? -3.993 -22.885 9.959 1.00 51.53 217 LEU A C 1
ATOM 1660 O O . LEU A 1 217 ? -4.597 -23.696 9.251 1.00 51.53 217 LEU A O 1
ATOM 1664 N N . ARG A 1 218 ? -3.226 -23.281 10.986 1.00 52.78 218 ARG A N 1
ATOM 1665 C CA . ARG A 1 218 ? -3.132 -24.685 11.416 1.00 52.78 218 ARG A CA 1
ATOM 1666 C C . ARG A 1 218 ? -4.436 -25.176 12.043 1.00 52.78 218 ARG A C 1
ATOM 1668 O O . ARG A 1 218 ? -4.827 -26.309 11.770 1.00 52.78 218 ARG A O 1
ATOM 1675 N N . GLU A 1 219 ? -5.108 -24.365 12.852 1.00 53.41 219 GLU A N 1
ATOM 1676 C CA . GLU A 1 219 ? -6.389 -24.703 13.489 1.00 53.41 219 GLU A CA 1
ATOM 1677 C C . GLU A 1 219 ? -7.543 -24.780 12.463 1.00 53.41 219 GLU A C 1
ATOM 1679 O O . GLU A 1 219 ? -8.286 -25.763 12.464 1.00 53.41 219 GLU A O 1
ATOM 1684 N N . ALA A 1 220 ? -7.620 -23.855 11.502 1.00 49.38 220 ALA A N 1
ATOM 1685 C CA . ALA A 1 220 ? -8.600 -23.842 10.411 1.00 49.38 220 ALA A CA 1
ATOM 1686 C C . ALA A 1 220 ? -8.430 -25.032 9.445 1.00 49.38 220 ALA A C 1
ATOM 1688 O O . ALA A 1 220 ? -9.388 -25.761 9.179 1.00 49.38 220 ALA A O 1
ATOM 1689 N N . SER A 1 221 ? -7.193 -25.336 9.022 1.00 48.84 221 SER A N 1
ATOM 1690 C CA . SER A 1 221 ? -6.896 -26.558 8.247 1.00 48.84 221 SER A CA 1
ATOM 1691 C C . SER A 1 221 ? -7.214 -27.848 9.018 1.00 48.84 221 SER A C 1
ATOM 1693 O O . SER A 1 221 ? -7.505 -28.887 8.418 1.00 48.84 221 SER A O 1
ATOM 1695 N N . SER A 1 222 ? -7.156 -27.812 10.353 1.00 47.47 222 SER A N 1
ATOM 1696 C CA . SER A 1 222 ? -7.511 -28.951 11.210 1.00 47.47 222 SER A CA 1
ATOM 1697 C C . SER A 1 222 ? -9.028 -29.118 11.355 1.00 47.47 222 SER A C 1
ATOM 1699 O O . SER A 1 222 ? -9.508 -30.252 11.413 1.00 47.47 222 SER A O 1
ATOM 1701 N N . ALA A 1 223 ? -9.784 -28.017 11.375 1.00 47.97 223 ALA A N 1
ATOM 1702 C CA . ALA A 1 223 ? -11.246 -28.009 11.439 1.00 47.97 223 ALA A CA 1
ATOM 1703 C C . ALA A 1 223 ? -11.899 -28.499 10.130 1.00 47.97 223 ALA A C 1
ATOM 1705 O O . ALA A 1 223 ? -12.877 -29.247 10.162 1.00 47.97 223 ALA A O 1
ATOM 1706 N N . GLU A 1 224 ? -11.317 -28.192 8.969 1.00 50.22 224 GLU A N 1
ATOM 1707 C CA . GLU A 1 224 ? -11.794 -28.739 7.688 1.00 50.22 224 GLU A CA 1
ATOM 1708 C C . GLU A 1 224 ? -11.555 -30.258 7.569 1.00 50.22 224 GLU A C 1
ATOM 1710 O O . GLU A 1 224 ? -12.372 -30.994 7.006 1.00 50.22 224 GLU A O 1
ATOM 1715 N N . GLN A 1 225 ? -10.477 -30.774 8.173 1.00 49.44 225 GLN A N 1
ATOM 1716 C CA . GLN A 1 225 ? -10.190 -32.215 8.201 1.00 49.44 225 GLN A CA 1
ATOM 1717 C C . GLN A 1 225 ? -11.103 -33.005 9.150 1.00 49.44 225 GLN A C 1
ATOM 1719 O O . GLN A 1 225 ? -11.283 -34.216 8.961 1.00 49.44 225 GLN A O 1
ATOM 1724 N N . THR A 1 226 ? -11.680 -32.369 10.173 1.00 45.75 226 THR A N 1
ATOM 1725 C CA . THR A 1 226 ? -12.646 -33.018 11.071 1.00 45.75 226 THR A CA 1
ATOM 1726 C C . THR A 1 226 ? -14.058 -33.032 10.479 1.00 45.75 226 THR A C 1
ATOM 1728 O O . THR A 1 226 ? -14.756 -34.039 10.650 1.00 45.75 226 THR A O 1
ATOM 1731 N N . ASP A 1 227 ? -14.442 -32.024 9.686 1.00 45.25 227 ASP A N 1
ATOM 1732 C CA . ASP A 1 227 ? -15.746 -31.988 9.004 1.00 45.25 227 ASP A CA 1
ATOM 1733 C C . ASP A 1 227 ? -15.826 -32.967 7.806 1.00 45.25 227 ASP A C 1
ATOM 1735 O O . ASP A 1 227 ? -16.841 -33.648 7.615 1.00 45.25 227 ASP A O 1
ATOM 1739 N N . ASP A 1 228 ? -14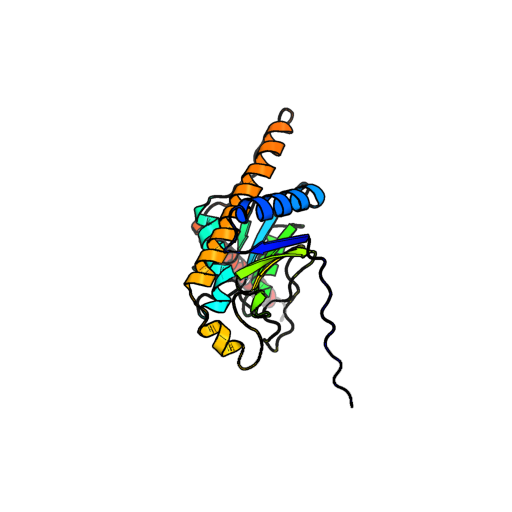.731 -33.188 7.060 1.00 45.09 228 ASP A N 1
ATOM 1740 C CA . ASP A 1 228 ? -14.697 -34.206 5.986 1.00 45.09 228 ASP A CA 1
ATOM 1741 C C . ASP A 1 228 ? -14.734 -35.653 6.536 1.00 45.09 228 ASP A C 1
ATOM 1743 O O . ASP A 1 228 ? -15.267 -36.577 5.906 1.00 45.09 228 ASP A O 1
ATOM 1747 N N . LYS A 1 229 ? -14.258 -35.876 7.772 1.00 45.28 229 LYS A N 1
ATOM 1748 C CA . LYS A 1 229 ? -14.422 -37.166 8.472 1.00 45.28 229 LYS A CA 1
ATOM 1749 C C . LYS A 1 229 ? -15.861 -37.392 8.952 1.00 45.28 229 LYS A C 1
ATOM 1751 O O . LYS A 1 229 ? -16.317 -38.538 8.929 1.00 45.28 229 LYS A O 1
ATOM 1756 N N . HIS A 1 230 ? -16.593 -36.336 9.315 1.00 43.97 230 HIS A N 1
ATOM 1757 C CA . HIS A 1 230 ? -18.014 -36.424 9.678 1.00 43.97 230 HIS A CA 1
ATOM 1758 C C . HIS A 1 230 ? -18.930 -36.611 8.455 1.00 43.97 230 HIS A C 1
ATOM 1760 O O . HIS A 1 230 ? -19.888 -37.384 8.511 1.00 43.97 230 HIS A O 1
ATOM 1766 N N . LYS A 1 231 ? -18.601 -36.022 7.297 1.00 42.47 231 LYS A N 1
ATOM 1767 C CA . LYS A 1 231 ? -19.352 -36.263 6.047 1.00 42.47 231 LYS A CA 1
ATOM 1768 C C . LYS A 1 231 ? -19.110 -37.660 5.458 1.00 42.47 231 LYS A C 1
ATOM 1770 O O . LYS A 1 231 ? -20.032 -38.257 4.896 1.00 42.47 231 LYS A O 1
ATOM 1775 N N . LYS A 1 232 ? -17.923 -38.252 5.652 1.00 42.97 232 LYS A N 1
ATOM 1776 C CA . LYS A 1 232 ? -17.626 -39.636 5.221 1.00 42.97 232 LYS A CA 1
ATOM 1777 C C . LYS A 1 232 ? -18.216 -40.724 6.127 1.00 42.97 232 LYS A C 1
ATOM 1779 O O . LYS A 1 232 ? -18.422 -41.842 5.647 1.00 42.97 232 LYS A O 1
ATOM 1784 N N . SER A 1 233 ? -18.545 -40.432 7.389 1.00 41.97 233 SER A N 1
ATOM 1785 C CA . SER A 1 233 ? -19.219 -41.397 8.277 1.00 41.97 233 SER A CA 1
ATOM 1786 C C . SER A 1 233 ? -20.726 -41.497 7.996 1.00 41.97 233 SER A C 1
ATOM 1788 O O . SER A 1 233 ? -21.283 -42.597 8.032 1.00 41.97 233 SER A O 1
ATOM 1790 N N . HIS A 1 234 ? -21.375 -40.400 7.586 1.00 40.84 234 HIS A N 1
ATOM 1791 C CA . HIS A 1 234 ? -22.807 -40.397 7.264 1.00 40.84 234 HIS A CA 1
ATOM 1792 C C . HIS A 1 234 ? -23.166 -41.026 5.909 1.00 40.84 234 HIS A C 1
ATOM 1794 O O . HIS A 1 234 ? -24.321 -41.405 5.702 1.00 40.84 234 HIS A O 1
ATOM 1800 N N . HIS A 1 235 ? -22.203 -41.241 5.004 1.00 38.03 235 HIS A N 1
ATOM 1801 C CA . HIS A 1 235 ? -22.481 -41.898 3.721 1.00 38.03 235 HIS A CA 1
ATOM 1802 C C . HIS A 1 235 ? -22.400 -43.439 3.756 1.00 38.03 235 HIS A C 1
ATOM 1804 O O . HIS A 1 235 ? -22.720 -44.091 2.761 1.00 38.03 235 HIS A O 1
ATOM 1810 N N . ARG A 1 236 ? -22.048 -44.052 4.900 1.00 39.59 236 ARG A N 1
ATOM 1811 C CA . ARG A 1 236 ? -22.009 -45.524 5.058 1.00 39.59 236 ARG A CA 1
ATOM 1812 C C . ARG A 1 236 ? -23.281 -46.172 5.614 1.00 39.59 236 ARG A C 1
ATOM 1814 O O . ARG A 1 236 ? -23.359 -47.394 5.589 1.00 39.59 236 ARG A O 1
ATOM 1821 N N . TYR A 1 237 ? -24.295 -45.407 6.025 1.00 39.22 237 TYR A N 1
ATOM 1822 C CA . TYR A 1 237 ? -25.540 -45.949 6.604 1.00 39.22 237 TYR A CA 1
ATOM 1823 C C . TYR A 1 237 ? -26.791 -45.734 5.737 1.00 39.22 237 TYR A C 1
ATOM 1825 O O . TYR A 1 237 ? -27.903 -45.590 6.234 1.00 39.22 237 TYR A O 1
ATOM 1833 N N . ARG A 1 238 ? -26.626 -45.717 4.408 1.00 39.94 238 ARG A N 1
ATOM 1834 C CA . ARG A 1 238 ? -27.758 -45.635 3.471 1.00 39.94 238 ARG A CA 1
ATOM 1835 C C . ARG A 1 238 ? -27.569 -46.517 2.235 1.00 39.94 238 ARG A C 1
ATOM 1837 O O . ARG A 1 238 ? -27.778 -46.077 1.113 1.00 39.94 238 ARG A O 1
ATOM 1844 N N . ARG A 1 239 ? -27.139 -47.764 2.449 1.00 42.34 239 ARG A N 1
ATOM 1845 C CA . ARG A 1 239 ? -27.266 -48.879 1.493 1.00 42.34 239 ARG A CA 1
ATOM 1846 C C . ARG A 1 239 ? -27.367 -50.207 2.248 1.00 42.34 239 ARG A C 1
ATOM 1848 O O . ARG A 1 239 ? -26.354 -50.874 2.439 1.00 42.34 239 ARG A O 1
ATOM 1855 N N . LYS A 1 240 ? -28.582 -50.555 2.665 1.00 37.28 240 LYS A N 1
ATOM 1856 C CA . LYS A 1 240 ? -29.234 -51.870 2.541 1.00 37.28 240 LYS A CA 1
ATOM 1857 C C . LYS A 1 240 ? -30.588 -51.819 3.232 1.00 37.28 240 LYS A C 1
ATOM 1859 O O . LYS A 1 240 ? -30.654 -51.184 4.304 1.00 37.28 240 LYS A O 1
#

Organism: NCBI:txid1122204

Radius of gyration: 20.1 Å; chains: 1; bounding box: 45×68×65 Å

pLDDT: mean 80.41, std 22.5, range [28.5, 98.75]